Protein AF-A0A9D6KS93-F1 (afdb_monomer)

Secondary structure (DSSP, 8-state):
--HHHHHHHHHHHHTPPTTTTPPPHHHHTT--SHHHHHHHHHHGGGGSTTSTTTSS--SEEEPPGGG-EEETTEEEEEEETTTTEEEEEESSS--EEEEEE-BTTB----EEEEEEHHHHHHHHHHHHHHHTSEEPPTTTHHHHHHHHHTSEEEEE-SS-TT--EEEEE-SSEEEEEETTEEEEEE-PPS---GGG--------------------------------THHHHHHHHHHHHHHHHHTTSTTHHHHHHHHHHHHHHHHHHHHHHHHHHTS--PPPP-

Mean predicted aligned error: 16.85 Å

Structure (mmCIF, N/CA/C/O backbone):
data_AF-A0A9D6KS93-F1
#
_entry.id   AF-A0A9D6KS93-F1
#
loop_
_atom_site.group_PDB
_atom_site.id
_atom_site.type_symbol
_atom_site.label_atom_id
_atom_site.label_alt_id
_atom_site.label_comp_id
_atom_site.label_asym_id
_atom_site.label_entity_id
_atom_site.label_seq_id
_atom_site.pdbx_PDB_ins_code
_atom_site.Cartn_x
_atom_site.Cartn_y
_atom_site.Cartn_z
_atom_site.occupancy
_atom_site.B_iso_or_equiv
_atom_site.auth_seq_id
_atom_site.auth_comp_id
_atom_site.auth_asym_id
_atom_site.auth_atom_id
_atom_site.pdbx_PDB_model_num
ATOM 1 N N . MET A 1 1 ? -4.527 -11.592 -5.524 1.00 91.06 1 MET A N 1
ATOM 2 C CA . MET A 1 1 ? -3.375 -11.316 -4.662 1.00 91.06 1 MET A CA 1
ATOM 3 C C . MET A 1 1 ? -3.861 -11.086 -3.257 1.00 91.06 1 MET A C 1
ATOM 5 O O . MET A 1 1 ? -4.704 -10.217 -3.061 1.00 91.06 1 MET A O 1
ATOM 9 N N . ASP A 1 2 ? -3.375 -11.901 -2.332 1.00 91.88 2 ASP A N 1
ATOM 10 C CA . ASP A 1 2 ? -3.545 -11.733 -0.889 1.00 91.88 2 ASP A CA 1
ATOM 11 C C . ASP A 1 2 ? -2.210 -11.306 -0.245 1.00 91.88 2 ASP A C 1
ATOM 13 O O . ASP A 1 2 ? -1.202 -11.124 -0.938 1.00 91.88 2 ASP A O 1
ATOM 17 N N . LEU A 1 3 ? -2.185 -11.124 1.079 1.00 91.62 3 LEU A N 1
ATOM 18 C CA . LEU A 1 3 ? -0.953 -10.754 1.787 1.00 91.62 3 LEU A CA 1
ATOM 19 C C . LEU A 1 3 ? 0.153 -11.821 1.701 1.00 91.62 3 LEU A C 1
ATOM 21 O O . LEU A 1 3 ? 1.334 -11.473 1.793 1.00 91.62 3 LEU A O 1
ATOM 25 N N . GLU A 1 4 ? -0.192 -13.103 1.551 1.00 92.94 4 GLU A N 1
ATOM 26 C CA . GLU A 1 4 ? 0.789 -14.193 1.443 1.00 92.94 4 GLU A CA 1
ATOM 27 C C . GLU A 1 4 ? 1.517 -14.154 0.097 1.00 92.94 4 GLU A C 1
ATOM 29 O O . GLU A 1 4 ? 2.725 -14.376 0.047 1.00 92.94 4 GLU A O 1
ATOM 34 N N . GLU A 1 5 ? 0.805 -13.815 -0.977 1.00 93.62 5 GLU A N 1
ATOM 35 C CA . GLU A 1 5 ? 1.373 -13.591 -2.307 1.00 93.62 5 GLU A CA 1
ATOM 36 C C . GLU A 1 5 ? 2.137 -12.259 -2.393 1.00 93.62 5 GLU A C 1
ATOM 38 O O . GLU A 1 5 ? 3.193 -12.188 -3.026 1.00 93.62 5 GLU A O 1
ATOM 43 N N . LEU A 1 6 ? 1.639 -11.207 -1.733 1.00 93.62 6 LEU A N 1
ATOM 44 C CA . LEU A 1 6 ? 2.243 -9.872 -1.760 1.00 93.62 6 LEU A CA 1
ATOM 45 C C . LEU A 1 6 ? 3.591 -9.817 -1.028 1.00 93.62 6 LEU A C 1
ATOM 47 O O . LEU A 1 6 ? 4.541 -9.215 -1.521 1.00 93.62 6 LEU A O 1
ATOM 51 N N . THR A 1 7 ? 3.687 -10.429 0.154 1.00 93.94 7 THR A N 1
ATOM 52 C CA . THR A 1 7 ? 4.875 -10.324 1.021 1.00 93.94 7 THR A CA 1
ATOM 53 C C . THR A 1 7 ? 6.189 -10.692 0.313 1.00 93.94 7 THR A C 1
ATOM 55 O O . THR A 1 7 ? 7.085 -9.845 0.280 1.00 93.94 7 THR A O 1
ATOM 58 N N . PRO A 1 8 ? 6.333 -11.880 -0.310 1.00 92.62 8 PRO A N 1
ATOM 59 C CA . PRO A 1 8 ? 7.575 -12.243 -0.994 1.00 92.62 8 PRO A CA 1
ATOM 60 C C . PRO A 1 8 ? 7.870 -11.346 -2.203 1.00 92.62 8 PRO A C 1
ATOM 62 O O . PRO A 1 8 ? 9.036 -11.148 -2.546 1.00 92.62 8 PRO A O 1
ATOM 65 N N . LEU A 1 9 ? 6.841 -10.778 -2.843 1.00 91.19 9 LEU A N 1
ATOM 66 C CA . LEU A 1 9 ? 7.007 -9.818 -3.934 1.00 91.19 9 LEU A CA 1
ATOM 67 C C . LEU A 1 9 ? 7.612 -8.503 -3.424 1.00 91.19 9 LEU A C 1
ATOM 69 O O . LEU A 1 9 ? 8.564 -7.998 -4.018 1.00 91.19 9 LEU A O 1
ATOM 73 N N . VAL A 1 10 ? 7.114 -7.984 -2.300 1.00 89.50 10 VAL A N 1
ATOM 74 C CA . VAL A 1 10 ? 7.625 -6.758 -1.665 1.00 89.50 10 VAL A CA 1
ATOM 75 C C . VAL A 1 10 ? 9.056 -6.962 -1.160 1.00 89.50 10 VAL A C 1
ATOM 77 O O . VAL A 1 10 ? 9.933 -6.134 -1.408 1.00 89.50 10 VAL A O 1
ATOM 80 N N . GLU A 1 11 ? 9.325 -8.090 -0.502 1.00 88.19 11 GLU A N 1
ATOM 81 C CA . GLU A 1 11 ? 10.667 -8.457 -0.036 1.00 88.19 11 GLU A CA 1
ATOM 82 C C . GLU A 1 11 ? 11.661 -8.558 -1.198 1.00 88.19 11 GLU A C 1
ATOM 84 O O . GLU A 1 11 ? 12.766 -8.017 -1.120 1.00 88.19 11 GLU A O 1
ATOM 89 N N . ALA A 1 12 ? 11.263 -9.182 -2.311 1.00 86.62 12 ALA A N 1
ATOM 90 C CA . ALA A 1 12 ? 12.091 -9.269 -3.509 1.00 86.62 12 ALA A CA 1
ATOM 91 C C . ALA A 1 12 ? 12.328 -7.894 -4.153 1.00 86.62 12 ALA A C 1
ATOM 93 O O . ALA A 1 12 ? 13.459 -7.596 -4.559 1.00 86.62 12 ALA A O 1
ATOM 94 N N . TRP A 1 13 ? 11.290 -7.053 -4.226 1.00 85.19 13 TRP A N 1
ATOM 95 C CA . TRP A 1 13 ? 11.368 -5.694 -4.769 1.00 85.19 13 TRP A CA 1
ATOM 96 C C . TRP A 1 13 ? 12.352 -4.821 -3.992 1.00 85.19 13 TRP A C 1
ATOM 98 O O . TRP A 1 13 ? 13.152 -4.101 -4.588 1.00 85.19 13 TRP A O 1
ATOM 108 N N . TYR A 1 14 ? 12.354 -4.950 -2.670 1.00 80.62 14 TYR A N 1
ATOM 109 C CA . TYR A 1 14 ? 13.213 -4.173 -1.784 1.00 80.62 14 TYR A CA 1
ATOM 110 C C . TYR A 1 14 ? 14.500 -4.892 -1.357 1.00 80.62 14 TYR A C 1
ATOM 112 O O . TYR A 1 14 ? 15.280 -4.344 -0.585 1.00 80.62 14 TYR A O 1
ATOM 120 N N . GLU A 1 15 ? 14.765 -6.092 -1.879 1.00 84.12 15 GLU A N 1
ATOM 121 C CA . GLU A 1 15 ? 15.964 -6.891 -1.562 1.00 84.12 15 GLU A CA 1
ATOM 122 C C . GLU A 1 15 ? 16.134 -7.155 -0.059 1.00 84.12 15 GLU A C 1
ATOM 124 O O . GLU A 1 15 ? 17.247 -7.200 0.476 1.00 84.12 15 GLU A O 1
ATOM 129 N N . VAL A 1 16 ? 15.011 -7.336 0.633 1.00 84.12 16 VAL A N 1
ATOM 130 C CA . VAL A 1 16 ? 14.965 -7.653 2.059 1.00 84.12 16 VAL A CA 1
ATOM 131 C C . VAL A 1 16 ? 14.905 -9.176 2.227 1.00 84.12 16 VAL A C 1
ATOM 133 O O . VAL A 1 16 ? 14.201 -9.844 1.469 1.00 84.12 16 VAL A O 1
ATOM 136 N N . PRO A 1 17 ? 15.645 -9.769 3.184 1.00 84.62 17 PRO A N 1
ATOM 137 C CA . PRO A 1 17 ? 15.527 -11.194 3.472 1.00 84.62 17 PRO A CA 1
ATOM 138 C C . PRO A 1 17 ? 14.095 -11.585 3.872 1.00 84.62 17 PRO A C 1
ATOM 140 O O . PRO A 1 17 ? 13.412 -10.769 4.495 1.00 84.62 17 PRO A O 1
ATOM 143 N N . PRO A 1 18 ? 13.670 -12.836 3.617 1.00 88.75 18 PRO A N 1
ATOM 144 C CA . PRO A 1 18 ? 12.351 -13.310 4.021 1.00 88.75 18 PRO A CA 1
ATOM 145 C C . PRO A 1 18 ? 12.067 -13.109 5.513 1.00 88.75 18 PRO A C 1
ATOM 147 O O . PRO A 1 18 ? 12.896 -13.447 6.362 1.00 88.75 18 PRO A O 1
ATOM 150 N N . GLY A 1 19 ? 10.892 -12.567 5.825 1.00 87.44 19 GLY A N 1
ATOM 151 C CA . GLY A 1 19 ? 10.464 -12.186 7.171 1.00 87.44 19 GLY A CA 1
ATOM 152 C C . GLY A 1 19 ? 11.099 -10.896 7.698 1.00 87.44 19 GLY A C 1
ATOM 153 O O . GLY A 1 19 ? 10.858 -10.526 8.845 1.00 87.44 19 GLY A O 1
ATOM 154 N N . GLY A 1 20 ? 11.913 -10.200 6.899 1.00 86.44 20 GLY A N 1
ATOM 155 C CA . GLY A 1 20 ? 12.645 -9.007 7.331 1.00 86.44 20 GLY A CA 1
ATOM 156 C C . GLY A 1 20 ? 11.800 -7.735 7.430 1.00 86.44 20 GLY A C 1
ATOM 157 O O . GLY A 1 20 ? 12.295 -6.729 7.933 1.00 86.44 20 GLY A O 1
ATOM 158 N N . LEU A 1 21 ? 10.548 -7.766 6.960 1.00 90.06 21 LEU A N 1
ATOM 159 C CA . LEU A 1 21 ? 9.632 -6.619 6.959 1.00 90.06 21 LEU A CA 1
ATOM 160 C C . LEU A 1 21 ? 8.562 -6.672 8.065 1.00 90.06 21 LEU A C 1
ATOM 162 O O . LEU A 1 21 ? 7.772 -5.738 8.200 1.00 90.06 21 LEU A O 1
ATOM 166 N N . GLY A 1 22 ? 8.537 -7.728 8.877 1.00 92.62 22 GLY A N 1
ATOM 167 C CA . GLY A 1 22 ? 7.559 -7.892 9.950 1.00 92.62 22 GLY A CA 1
ATOM 168 C C . GLY A 1 22 ? 7.867 -7.078 11.209 1.00 92.62 22 GLY A C 1
ATOM 169 O O . GLY A 1 22 ? 9.028 -6.860 11.573 1.00 92.62 22 GLY A O 1
ATOM 170 N N . LEU A 1 23 ? 6.816 -6.656 11.914 1.00 94.38 23 LEU A N 1
ATOM 171 C CA . LEU A 1 23 ? 6.913 -6.199 13.302 1.00 94.38 23 LEU A CA 1
ATOM 172 C C . LEU A 1 23 ? 6.693 -7.374 14.265 1.00 94.38 23 LEU A C 1
ATOM 174 O O . LEU A 1 23 ? 5.927 -8.289 13.971 1.00 94.38 23 LEU A O 1
ATOM 178 N N . GLY A 1 24 ? 7.356 -7.331 15.424 1.00 93.75 24 GLY A N 1
ATOM 179 C CA . GLY A 1 24 ? 7.163 -8.315 16.492 1.00 93.75 24 GLY A CA 1
ATOM 180 C C . GLY A 1 24 ? 5.772 -8.232 17.125 1.00 93.75 24 GLY A C 1
ATOM 181 O O . GLY A 1 24 ? 5.143 -7.168 17.133 1.00 93.75 24 GLY A O 1
ATOM 182 N N . ASP A 1 25 ? 5.306 -9.352 17.684 1.00 93.56 25 ASP A N 1
ATOM 183 C CA . ASP A 1 25 ? 3.978 -9.488 18.302 1.00 93.56 25 ASP A CA 1
ATOM 184 C C . ASP A 1 25 ? 3.714 -8.413 19.367 1.00 93.56 25 ASP A C 1
ATOM 186 O O . ASP A 1 25 ? 2.599 -7.905 19.490 1.00 93.56 25 ASP A O 1
ATOM 190 N N . GLU A 1 26 ? 4.745 -8.016 20.113 1.00 93.81 26 GLU A N 1
ATOM 191 C CA . GLU A 1 26 ? 4.667 -6.982 21.139 1.00 93.81 26 GLU A CA 1
ATOM 192 C C . GLU A 1 26 ? 4.326 -5.598 20.578 1.00 93.81 26 GLU A C 1
ATOM 194 O O . GLU A 1 26 ? 3.606 -4.840 21.228 1.00 93.81 26 GLU A O 1
ATOM 199 N N . LYS A 1 27 ? 4.800 -5.274 19.367 1.00 92.56 27 LYS A N 1
ATOM 200 C CA . LYS A 1 27 ? 4.527 -3.985 18.719 1.00 92.56 27 LYS A CA 1
ATOM 201 C C . LYS A 1 27 ? 3.099 -3.911 18.196 1.00 92.56 27 LYS A C 1
ATOM 203 O O . LYS A 1 27 ? 2.514 -2.837 18.200 1.00 92.56 27 LYS A O 1
ATOM 208 N N . ILE A 1 28 ? 2.538 -5.038 17.763 1.00 95.00 28 ILE A N 1
ATOM 209 C CA . ILE A 1 28 ? 1.224 -5.099 17.104 1.00 95.00 28 ILE A CA 1
ATOM 210 C C . ILE A 1 28 ? 0.101 -5.575 18.032 1.00 95.00 28 ILE A C 1
ATOM 212 O O . ILE A 1 28 ? -1.047 -5.691 17.602 1.00 95.00 28 ILE A O 1
ATOM 216 N N . ALA A 1 29 ? 0.408 -5.849 19.303 1.00 91.69 29 ALA A N 1
ATOM 217 C CA . ALA A 1 29 ? -0.541 -6.375 20.284 1.00 91.69 29 ALA A CA 1
ATOM 218 C C . ALA A 1 29 ? -1.792 -5.493 20.458 1.00 91.69 29 ALA A C 1
ATOM 220 O O . ALA A 1 29 ? -2.866 -6.001 20.780 1.00 91.69 29 ALA A O 1
ATOM 221 N N . THR A 1 30 ? -1.660 -4.186 20.224 1.00 89.44 30 THR A N 1
ATOM 222 C CA . THR A 1 30 ? -2.734 -3.189 20.332 1.00 89.44 30 THR A CA 1
ATOM 223 C C . THR A 1 30 ? -3.586 -3.054 19.068 1.00 89.44 30 THR A C 1
ATOM 225 O O . THR A 1 30 ? -4.613 -2.383 19.104 1.00 89.44 30 THR A O 1
ATOM 228 N N . VAL A 1 31 ? -3.203 -3.679 17.950 1.00 91.62 31 VAL A N 1
ATOM 229 C CA . VAL A 1 31 ? -3.949 -3.597 16.686 1.00 91.62 31 VAL A CA 1
ATOM 230 C C . VAL A 1 31 ? -5.141 -4.548 16.747 1.00 91.62 31 VAL A C 1
ATOM 232 O O . VAL A 1 31 ? -4.965 -5.761 16.647 1.00 91.62 31 VAL A O 1
ATOM 235 N N . GLU A 1 32 ? -6.354 -4.030 16.936 1.00 89.19 32 GLU A N 1
ATOM 236 C CA . GLU A 1 32 ? -7.566 -4.844 17.136 1.00 89.19 32 GLU A CA 1
ATOM 237 C C . GLU A 1 32 ? -8.004 -5.592 15.869 1.00 89.19 32 GLU A C 1
ATOM 239 O O . GLU A 1 32 ? -8.269 -6.796 15.921 1.00 89.19 32 GLU A O 1
ATOM 244 N N . ASN A 1 33 ? -8.016 -4.910 14.720 1.00 91.19 33 ASN A N 1
ATOM 245 C CA . ASN A 1 33 ? -8.408 -5.514 13.450 1.00 91.19 33 ASN A CA 1
ATOM 246 C C . ASN A 1 33 ? -7.399 -6.599 13.022 1.00 91.19 33 ASN A C 1
ATOM 248 O O . ASN A 1 33 ? -6.209 -6.335 12.839 1.00 91.19 33 ASN A O 1
ATOM 252 N N . LEU A 1 34 ? -7.881 -7.831 12.823 1.00 91.56 34 LEU A N 1
ATOM 253 C CA . LEU A 1 34 ? -7.028 -8.986 12.520 1.00 91.56 34 LEU A CA 1
ATOM 254 C C . LEU A 1 34 ? -6.303 -8.873 11.174 1.00 91.56 34 LEU A C 1
ATOM 256 O O . LEU A 1 34 ? -5.176 -9.351 11.056 1.00 91.56 34 LEU A O 1
ATOM 260 N N . THR A 1 35 ? -6.921 -8.258 10.166 1.00 93.06 35 THR A N 1
ATOM 261 C CA . THR A 1 35 ? -6.300 -8.071 8.847 1.00 93.06 35 THR A CA 1
ATOM 262 C C . THR A 1 35 ? -5.189 -7.028 8.920 1.00 93.06 35 THR A C 1
ATOM 264 O O . THR A 1 35 ? -4.091 -7.291 8.435 1.00 93.06 35 THR A O 1
ATOM 267 N N . LEU A 1 36 ? -5.412 -5.902 9.611 1.00 93.62 36 LEU A N 1
ATOM 268 C CA . LEU A 1 36 ? -4.347 -4.930 9.883 1.00 93.62 36 LEU A CA 1
ATOM 269 C C . LEU A 1 36 ? -3.221 -5.556 10.704 1.00 93.62 36 LEU A C 1
ATOM 271 O O . LEU A 1 36 ? -2.052 -5.391 10.370 1.00 93.62 36 LEU A O 1
ATOM 275 N N . ARG A 1 37 ? -3.548 -6.334 11.742 1.00 93.81 37 ARG A N 1
ATOM 276 C CA . ARG A 1 37 ? -2.535 -7.023 12.550 1.00 93.81 37 ARG A CA 1
ATOM 277 C C . ARG A 1 37 ? -1.678 -7.958 11.694 1.00 93.81 37 ARG A C 1
ATOM 279 O O . ARG A 1 37 ? -0.459 -7.941 11.825 1.00 93.81 37 ARG A O 1
ATOM 286 N N . LYS A 1 38 ? -2.292 -8.733 10.790 1.00 94.06 38 LYS A N 1
ATOM 287 C CA . LYS A 1 38 ? -1.567 -9.580 9.824 1.00 94.06 38 LYS A CA 1
ATOM 288 C C . LYS A 1 38 ? -0.670 -8.761 8.899 1.00 94.06 38 LYS A C 1
ATOM 290 O O . LYS A 1 38 ? 0.464 -9.168 8.660 1.00 94.06 38 LYS A O 1
ATOM 295 N N . PHE A 1 39 ? -1.157 -7.625 8.404 1.00 95.12 39 PHE A N 1
ATOM 296 C CA . PHE A 1 39 ? -0.355 -6.708 7.600 1.00 95.12 39 PHE A CA 1
ATOM 297 C C . PHE A 1 39 ? 0.880 -6.230 8.373 1.00 95.12 39 PHE A C 1
ATOM 299 O O . PHE A 1 39 ? 1.995 -6.448 7.909 1.00 95.12 39 PHE A O 1
ATOM 306 N N . TYR A 1 40 ? 0.724 -5.684 9.583 1.00 95.44 40 TYR A N 1
ATOM 307 C CA . TYR A 1 40 ? 1.865 -5.209 10.374 1.00 95.44 40 TYR A CA 1
ATOM 308 C C . TYR A 1 40 ? 2.830 -6.335 10.778 1.00 95.44 40 TYR A C 1
ATOM 310 O O . TYR A 1 40 ? 4.044 -6.129 10.790 1.00 95.44 40 TYR A O 1
ATOM 318 N N . ALA A 1 41 ? 2.321 -7.542 11.043 1.00 96.06 41 ALA A N 1
ATOM 319 C CA . ALA A 1 41 ? 3.150 -8.714 11.328 1.00 96.06 41 ALA A CA 1
ATOM 320 C C . ALA A 1 41 ? 4.049 -9.120 10.146 1.00 96.06 41 ALA A C 1
ATOM 322 O O . ALA A 1 41 ? 5.114 -9.691 10.360 1.00 96.06 41 ALA A O 1
ATOM 323 N N . LYS A 1 42 ? 3.633 -8.842 8.904 1.00 95.69 42 LYS A N 1
ATOM 324 C CA . LYS A 1 42 ? 4.369 -9.227 7.686 1.00 95.69 42 LYS A CA 1
ATOM 325 C C . LYS A 1 42 ? 5.181 -8.088 7.080 1.00 95.69 42 LYS A C 1
ATOM 327 O O . LYS A 1 42 ? 6.300 -8.311 6.637 1.00 95.69 42 LYS A O 1
ATOM 332 N N . LEU A 1 43 ? 4.608 -6.889 7.053 1.00 94.19 43 LEU A N 1
ATOM 333 C CA . LEU A 1 43 ? 5.094 -5.738 6.291 1.00 94.19 43 LEU A CA 1
ATOM 334 C C . LEU A 1 43 ? 5.189 -4.452 7.127 1.00 94.19 43 LEU A C 1
ATOM 336 O O . LEU A 1 43 ? 5.505 -3.394 6.590 1.00 94.19 43 LEU A O 1
ATOM 340 N N . GLY A 1 44 ? 4.934 -4.506 8.438 1.00 92.25 44 GLY A N 1
ATOM 341 C CA . GLY A 1 44 ? 4.830 -3.309 9.273 1.00 92.25 44 GLY A CA 1
ATOM 342 C C . GLY A 1 44 ? 6.112 -2.478 9.385 1.00 92.25 44 GLY A C 1
ATOM 343 O O . GLY A 1 44 ? 6.018 -1.282 9.648 1.00 92.25 44 GLY A O 1
ATOM 344 N N . GLN A 1 45 ? 7.292 -3.050 9.119 1.00 89.56 45 GLN A N 1
ATOM 345 C CA . GLN A 1 45 ? 8.545 -2.287 9.035 1.00 89.56 45 GLN A CA 1
ATOM 346 C C . GLN A 1 45 ? 8.476 -1.200 7.964 1.00 89.56 45 GLN A C 1
ATOM 348 O O . GLN A 1 45 ? 9.060 -0.142 8.151 1.00 89.56 45 GLN A O 1
ATOM 353 N N . LEU A 1 46 ? 7.728 -1.420 6.876 1.00 84.88 46 LEU A N 1
ATOM 354 C CA . LEU A 1 46 ? 7.552 -0.431 5.808 1.00 84.88 46 LEU A CA 1
ATOM 355 C C . LEU A 1 46 ? 6.869 0.852 6.298 1.00 84.88 46 LEU A C 1
ATOM 357 O O . LEU A 1 46 ? 7.026 1.903 5.692 1.00 84.88 46 LEU A O 1
ATOM 361 N N . THR A 1 47 ? 6.139 0.775 7.410 1.00 85.88 47 THR A N 1
ATOM 362 C CA . THR A 1 47 ? 5.419 1.915 7.988 1.00 85.88 47 THR A CA 1
ATOM 363 C C . THR A 1 47 ? 6.273 2.737 8.952 1.00 85.88 47 THR A C 1
ATOM 365 O O . THR A 1 47 ? 5.865 3.830 9.328 1.00 85.88 47 THR A O 1
ATOM 368 N N . GLU A 1 48 ? 7.451 2.251 9.369 1.00 82.88 48 GLU A N 1
ATOM 369 C CA . GLU A 1 48 ? 8.276 2.948 10.361 1.00 82.88 48 GLU A CA 1
ATOM 370 C C . GLU A 1 48 ? 8.877 4.252 9.801 1.00 82.88 48 GLU A C 1
ATOM 372 O O . GLU A 1 48 ? 9.245 4.364 8.627 1.00 82.88 48 GLU A O 1
ATOM 377 N N . ILE A 1 49 ? 9.012 5.257 10.671 1.00 72.12 49 ILE A N 1
ATOM 378 C CA . ILE A 1 49 ? 9.586 6.560 10.317 1.00 72.12 49 ILE A CA 1
ATOM 379 C C . ILE A 1 49 ? 11.035 6.384 9.847 1.00 72.12 49 ILE A C 1
ATOM 381 O O . ILE A 1 49 ? 11.859 5.770 10.524 1.00 72.12 49 ILE A O 1
ATOM 385 N N . GLY A 1 50 ? 11.368 6.995 8.707 1.00 63.25 50 GLY A N 1
ATOM 386 C CA . GLY A 1 50 ? 12.713 6.940 8.124 1.00 63.25 50 GLY A CA 1
ATOM 387 C C . GLY A 1 50 ? 12.929 5.782 7.149 1.00 63.25 50 GLY A C 1
ATOM 388 O O . GLY A 1 50 ? 14.026 5.645 6.603 1.00 63.25 50 GLY A O 1
ATOM 389 N N . THR A 1 51 ? 11.897 4.982 6.880 1.00 65.94 51 THR A N 1
ATOM 390 C CA . THR A 1 51 ? 11.886 4.084 5.724 1.00 65.94 51 THR A CA 1
ATOM 391 C C . THR A 1 51 ? 11.732 4.857 4.407 1.00 65.94 51 THR A C 1
ATOM 393 O O . THR A 1 51 ? 11.304 6.014 4.411 1.00 65.94 51 THR A O 1
ATOM 396 N N . PRO A 1 52 ? 12.079 4.252 3.252 1.00 55.94 52 PRO A N 1
ATOM 397 C CA . PRO A 1 52 ? 11.902 4.881 1.939 1.00 55.94 52 PRO A CA 1
ATOM 398 C C . PRO A 1 52 ? 10.456 5.287 1.616 1.00 55.94 52 PRO A C 1
ATOM 400 O O . PRO A 1 52 ? 10.261 6.199 0.821 1.00 55.94 52 PRO A O 1
ATOM 403 N N . TRP A 1 53 ? 9.466 4.658 2.258 1.00 62.75 53 TRP A N 1
ATOM 404 C CA . TRP A 1 53 ? 8.053 5.060 2.202 1.00 62.75 53 TRP A CA 1
ATOM 405 C C . TRP A 1 53 ? 7.810 6.444 2.819 1.00 62.75 53 TRP A C 1
ATOM 407 O O . TRP A 1 53 ? 6.892 7.159 2.442 1.00 62.75 53 TRP A O 1
ATOM 417 N N . TRP A 1 54 ? 8.675 6.865 3.741 1.00 49.28 54 TRP A N 1
ATOM 418 C CA . TRP A 1 54 ? 8.531 8.104 4.500 1.00 49.28 54 TRP A CA 1
ATOM 419 C C . TRP A 1 54 ? 9.302 9.297 3.903 1.00 49.28 54 TRP A C 1
ATOM 421 O O . TRP A 1 54 ? 9.101 10.435 4.325 1.00 49.28 54 TRP A O 1
ATOM 431 N N . SER A 1 55 ? 10.234 9.080 2.963 1.00 43.00 55 SER A N 1
ATOM 432 C CA . SER A 1 55 ? 11.324 10.042 2.711 1.00 43.00 55 SER A CA 1
ATOM 433 C C . SER A 1 55 ? 11.190 10.972 1.498 1.00 43.00 55 SER A C 1
ATOM 435 O O . SER A 1 55 ? 12.144 11.695 1.208 1.00 43.00 55 SER A O 1
ATOM 437 N N . THR A 1 56 ? 10.048 11.040 0.803 1.00 41.78 56 THR A N 1
ATOM 438 C CA . THR A 1 56 ? 9.933 11.902 -0.401 1.00 41.78 56 THR A CA 1
ATOM 439 C C . THR A 1 56 ? 8.655 12.733 -0.526 1.00 41.78 56 THR A C 1
ATOM 441 O O . THR A 1 56 ? 8.413 13.304 -1.584 1.00 41.78 56 THR A O 1
ATOM 444 N N . GLY A 1 57 ? 7.856 12.876 0.537 1.00 44.56 57 GLY A N 1
ATOM 445 C CA . GLY A 1 57 ? 6.507 13.435 0.375 1.00 44.56 57 GLY A CA 1
ATOM 446 C C . GLY A 1 57 ? 5.641 12.475 -0.441 1.00 44.56 57 GLY A C 1
ATOM 447 O O . GLY A 1 57 ? 5.040 12.879 -1.434 1.00 44.56 57 GLY A O 1
ATOM 448 N N . GLY A 1 58 ? 5.676 11.196 -0.045 1.00 50.25 58 GLY A N 1
ATOM 449 C CA . GLY A 1 58 ? 4.945 10.106 -0.682 1.00 50.25 58 GLY A CA 1
ATOM 450 C C . GLY A 1 58 ? 3.466 10.435 -0.842 1.00 50.25 58 GLY A C 1
ATOM 451 O O . GLY A 1 58 ? 2.888 11.202 -0.061 1.00 50.25 58 GLY A O 1
ATOM 452 N N . GLN A 1 59 ? 2.886 9.888 -1.904 1.00 64.12 59 GLN A N 1
ATOM 453 C CA . GLN A 1 59 ? 1.491 10.122 -2.236 1.00 64.12 59 GLN A CA 1
ATOM 454 C C . GLN A 1 59 ? 0.572 9.344 -1.310 1.00 64.12 59 GLN A C 1
ATOM 456 O O . GLN A 1 59 ? -0.436 9.907 -0.922 1.00 64.12 59 GLN A O 1
ATOM 461 N N . ASP A 1 60 ? 0.963 8.159 -0.842 1.00 76.50 60 ASP A N 1
ATOM 462 C CA . ASP A 1 60 ? 0.186 7.381 0.109 1.00 76.50 60 ASP A CA 1
ATOM 463 C C . ASP A 1 60 ? 1.043 7.058 1.360 1.00 76.50 60 ASP A C 1
ATOM 465 O O . ASP A 1 60 ? 2.143 6.524 1.281 1.00 76.50 60 ASP A O 1
ATOM 469 N N . GLU A 1 61 ? 0.579 7.390 2.565 1.00 81.12 61 GLU A N 1
ATOM 470 C CA . GLU A 1 61 ? 1.252 7.088 3.83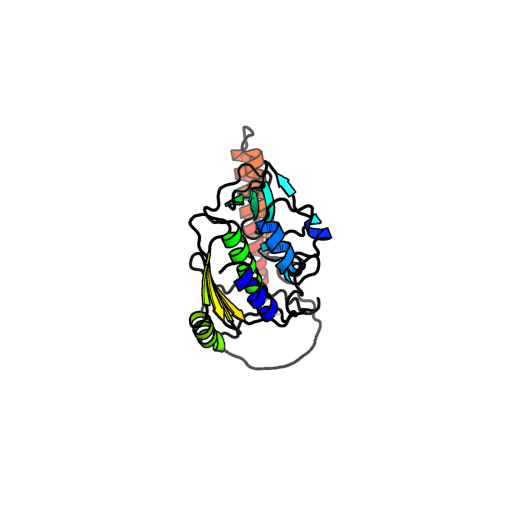6 1.00 81.12 61 GLU A CA 1
ATOM 471 C C . GLU A 1 61 ? 0.487 5.996 4.583 1.00 81.12 61 GLU A C 1
ATOM 473 O O . GLU A 1 61 ? -0.627 6.220 5.053 1.00 81.12 61 GLU A O 1
ATOM 478 N N . PHE A 1 62 ? 1.104 4.829 4.782 1.00 86.75 62 PHE A N 1
ATOM 479 C CA . PHE A 1 62 ? 0.679 3.922 5.848 1.00 86.75 62 PHE A CA 1
ATOM 480 C C . PHE A 1 62 ? 1.171 4.450 7.194 1.00 86.75 62 PHE A C 1
ATOM 482 O O . PHE A 1 62 ? 2.360 4.712 7.379 1.00 86.75 62 PHE A O 1
ATOM 489 N N . LEU A 1 63 ? 0.268 4.558 8.164 1.00 88.12 63 LEU A N 1
ATOM 490 C CA . LEU A 1 63 ? 0.611 5.026 9.497 1.00 88.12 63 LEU A CA 1
ATOM 491 C C . LEU A 1 63 ? 1.385 3.938 10.266 1.00 88.12 63 LEU A C 1
ATOM 493 O O . LEU A 1 63 ? 0.962 2.777 10.271 1.00 88.12 63 LEU A O 1
ATOM 497 N N . PRO A 1 64 ? 2.474 4.295 10.975 1.00 89.12 64 PRO A N 1
ATOM 498 C CA . PRO A 1 64 ? 3.066 3.434 11.994 1.00 89.12 64 PRO A CA 1
ATOM 499 C C . PRO A 1 64 ? 2.028 2.985 13.031 1.00 89.12 64 PRO A C 1
ATOM 501 O O . PRO A 1 64 ? 1.072 3.716 13.307 1.00 89.12 64 PRO A O 1
ATOM 504 N N . VAL A 1 65 ? 2.246 1.829 13.671 1.00 91.69 65 VAL A N 1
ATOM 505 C CA . VAL A 1 65 ? 1.323 1.282 14.687 1.00 91.69 65 VAL A CA 1
ATOM 506 C C . VAL A 1 65 ? 1.041 2.294 15.801 1.00 91.69 65 VAL A C 1
ATOM 508 O O . VAL A 1 65 ? -0.101 2.471 16.218 1.00 91.69 65 VAL A O 1
ATOM 511 N N . GLU A 1 66 ? 2.064 3.016 16.249 1.00 89.56 66 GLU A N 1
ATOM 512 C CA . GLU A 1 66 ? 1.971 4.045 17.284 1.00 89.56 66 GLU A CA 1
ATOM 513 C C . GLU A 1 66 ? 1.232 5.322 16.845 1.00 89.56 66 GLU A C 1
ATOM 515 O O . GLU A 1 66 ? 0.916 6.164 17.687 1.00 89.56 66 GLU A O 1
ATOM 520 N N . ARG A 1 67 ? 0.952 5.481 15.544 1.00 88.88 67 ARG A N 1
ATOM 521 C CA . ARG A 1 67 ? 0.205 6.612 14.966 1.00 88.88 67 ARG A CA 1
ATOM 522 C C . ARG A 1 67 ? -1.194 6.225 14.486 1.00 88.88 67 ARG A C 1
ATOM 524 O O . ARG A 1 67 ? -1.909 7.099 13.992 1.00 88.88 67 ARG A O 1
ATOM 531 N N . LEU A 1 68 ? -1.599 4.964 14.646 1.00 90.12 68 LEU A N 1
ATOM 532 C CA . LEU A 1 68 ? -2.971 4.533 14.392 1.00 90.12 68 LEU A CA 1
ATOM 533 C C . LEU A 1 68 ? -3.949 5.330 15.260 1.00 90.12 68 LEU A C 1
ATOM 535 O O . LEU A 1 68 ? -3.711 5.558 16.448 1.00 90.12 68 LEU A O 1
ATOM 539 N N . ARG A 1 69 ? -5.067 5.747 14.666 1.00 88.00 69 ARG A N 1
ATOM 540 C CA . ARG A 1 69 ? -6.117 6.514 15.351 1.00 88.00 69 ARG A CA 1
ATOM 541 C C . ARG A 1 69 ? -7.428 5.744 15.321 1.00 88.00 69 ARG A C 1
ATOM 543 O O . ARG A 1 69 ? -7.723 5.084 14.332 1.00 88.00 69 ARG A O 1
ATOM 550 N N . GLN A 1 70 ? -8.196 5.839 16.400 1.00 88.00 70 GLN A N 1
ATOM 551 C CA . GLN A 1 70 ? -9.544 5.278 16.485 1.00 88.00 70 GLN A CA 1
ATOM 552 C C . GLN A 1 70 ? -10.564 6.403 16.348 1.00 88.00 70 GLN A C 1
ATOM 554 O O . GLN A 1 70 ? -10.465 7.402 17.063 1.00 88.00 70 GLN A O 1
ATOM 559 N N . GLU A 1 71 ? -11.540 6.229 15.467 1.00 86.06 71 GLU A N 1
ATOM 560 C CA . GLU A 1 71 ? -12.618 7.187 15.236 1.00 86.06 71 GLU A CA 1
ATOM 561 C C . GLU A 1 71 ? -13.895 6.424 14.883 1.00 86.06 71 GLU A C 1
ATOM 563 O O . GLU A 1 71 ? -13.892 5.602 13.973 1.00 86.06 71 GLU A O 1
ATOM 568 N N . ASP A 1 72 ? -14.962 6.626 15.660 1.00 83.69 72 ASP A N 1
ATOM 569 C CA . ASP A 1 72 ? -16.281 6.014 15.439 1.00 83.69 72 ASP A CA 1
ATOM 570 C C . ASP A 1 72 ? -16.277 4.487 15.196 1.00 83.69 72 ASP A C 1
ATOM 572 O O . ASP A 1 72 ? -17.048 3.957 14.398 1.00 83.69 72 ASP A O 1
A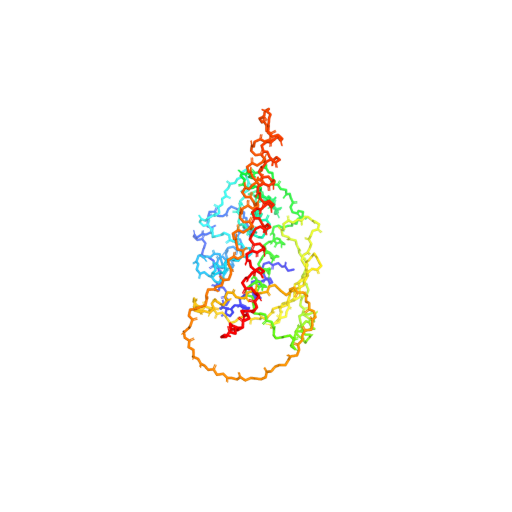TOM 576 N N . GLY A 1 73 ? -15.413 3.752 15.907 1.00 86.19 73 GLY A N 1
ATOM 577 C CA . GLY A 1 73 ? -15.287 2.292 15.766 1.00 86.19 73 GLY A CA 1
ATOM 578 C C . GLY A 1 73 ? -14.483 1.844 14.540 1.00 86.19 73 GLY A C 1
ATOM 579 O O . GLY A 1 73 ? -14.528 0.668 14.166 1.00 86.19 73 GLY A O 1
ATOM 580 N N . LEU A 1 74 ? -13.754 2.769 13.915 1.00 89.25 74 LEU A N 1
ATOM 581 C CA . LEU A 1 74 ? -12.833 2.518 12.818 1.00 89.25 74 LEU A CA 1
ATOM 582 C C . LEU A 1 74 ? -11.392 2.833 13.238 1.00 89.25 74 LEU A C 1
ATOM 584 O O . LEU A 1 74 ? -11.116 3.826 13.908 1.00 89.25 74 LEU A O 1
ATOM 588 N N . THR A 1 75 ? -10.458 2.011 12.772 1.00 91.75 75 THR A N 1
ATOM 589 C CA . THR A 1 75 ? -9.016 2.227 12.887 1.00 91.75 75 THR A CA 1
ATOM 590 C C . THR A 1 75 ? -8.500 2.910 11.626 1.00 91.75 75 THR A C 1
ATOM 592 O O . THR A 1 75 ? -8.413 2.270 10.579 1.00 91.75 75 THR A O 1
ATOM 595 N N . ILE A 1 76 ? -8.116 4.182 11.714 1.00 90.69 76 ILE A N 1
ATOM 596 C CA . ILE A 1 76 ? -7.436 4.908 10.634 1.00 90.69 76 ILE A CA 1
ATOM 597 C C . ILE A 1 76 ? -5.993 4.413 10.548 1.00 90.69 76 ILE A C 1
ATOM 599 O O . ILE A 1 76 ? -5.242 4.539 11.521 1.00 90.69 76 ILE A O 1
ATOM 603 N N . PHE A 1 77 ? -5.612 3.877 9.388 1.00 91.06 77 PHE A N 1
ATOM 604 C CA . PHE A 1 77 ? -4.305 3.249 9.166 1.00 91.06 77 PHE A CA 1
ATOM 605 C C . PHE A 1 77 ? -3.517 3.824 7.990 1.00 91.06 77 PHE A C 1
ATOM 607 O O . PHE A 1 77 ? -2.335 3.516 7.859 1.00 91.06 77 PHE A O 1
ATOM 614 N N . GLY A 1 78 ? -4.135 4.652 7.148 1.00 88.69 78 GLY A N 1
ATOM 615 C CA . GLY A 1 78 ? -3.461 5.240 5.997 1.00 88.69 78 GLY A CA 1
ATOM 616 C C . GLY A 1 78 ? -3.982 6.625 5.638 1.00 88.69 78 GLY A C 1
ATOM 617 O O . GLY A 1 78 ? -5.090 7.004 6.031 1.00 88.69 78 GLY A O 1
ATOM 618 N N . VAL A 1 79 ? -3.168 7.373 4.901 1.00 83.88 79 VAL A N 1
ATOM 619 C CA . VAL A 1 79 ? -3.466 8.704 4.368 1.00 83.88 79 VAL A CA 1
ATOM 620 C C . VAL A 1 79 ? -3.059 8.745 2.900 1.00 83.88 79 VAL A C 1
ATOM 622 O O . VAL A 1 79 ? -1.951 8.368 2.564 1.00 83.88 79 VAL A O 1
ATOM 625 N N . GLU A 1 80 ? -3.938 9.204 2.028 1.00 82.62 80 GLU A N 1
ATOM 626 C CA . GLU A 1 80 ? -3.670 9.474 0.616 1.00 82.62 80 GLU A CA 1
ATOM 627 C C . GLU A 1 80 ? -3.526 11.003 0.481 1.00 82.62 80 GLU A C 1
ATOM 629 O O . GLU A 1 80 ? -4.455 11.767 0.749 1.00 82.62 80 GLU A O 1
ATOM 634 N N . ASN A 1 81 ? -2.322 11.463 0.167 1.00 68.56 81 ASN A N 1
ATOM 635 C CA . ASN A 1 81 ? -1.885 12.855 0.213 1.00 68.56 81 ASN A CA 1
ATOM 636 C C . ASN A 1 81 ? -2.214 13.661 -1.058 1.00 68.56 81 ASN A C 1
ATOM 638 O O . ASN A 1 81 ? -2.145 14.889 -0.990 1.00 68.56 81 ASN A O 1
ATOM 642 N N . GLN A 1 82 ? -2.559 13.061 -2.210 1.00 63.00 82 GLN A N 1
ATOM 643 C CA . GLN A 1 82 ? -2.932 13.847 -3.404 1.00 63.00 82 GLN A CA 1
ATOM 644 C C . GLN A 1 82 ? -4.390 14.310 -3.396 1.00 63.00 82 GLN A C 1
ATOM 646 O O . GLN A 1 82 ? -4.709 15.392 -3.892 1.00 63.00 82 GLN A O 1
ATOM 651 N N . GLY A 1 83 ? -5.273 13.491 -2.848 1.00 56.06 83 GLY A N 1
ATOM 652 C CA . GLY A 1 83 ? -6.710 13.700 -2.725 1.00 56.06 83 GLY A CA 1
ATOM 653 C C . GLY A 1 83 ? -7.156 14.038 -1.303 1.00 56.06 83 GLY A C 1
ATOM 654 O O . GLY A 1 83 ? -8.330 14.330 -1.087 1.00 56.06 83 GLY A O 1
ATOM 655 N N . ASN A 1 84 ? -6.216 14.074 -0.352 1.00 76.31 84 ASN A N 1
ATOM 656 C CA . ASN A 1 84 ? -6.452 14.284 1.071 1.00 76.31 84 ASN A CA 1
ATOM 657 C C . ASN A 1 84 ? -7.444 13.259 1.637 1.00 76.31 84 ASN A C 1
ATOM 659 O O . ASN A 1 84 ? -8.399 13.651 2.288 1.00 76.31 84 ASN A O 1
ATOM 663 N N . PHE A 1 85 ? -7.281 11.961 1.395 1.00 82.69 85 PHE A N 1
ATOM 664 C CA . PHE A 1 85 ? -8.154 10.945 1.997 1.00 82.69 85 PHE A CA 1
ATOM 665 C C . PHE A 1 85 ? -7.489 10.291 3.206 1.00 82.69 85 PHE A C 1
ATOM 667 O O . PHE A 1 85 ? -6.278 10.107 3.249 1.00 82.69 85 PHE A O 1
ATOM 674 N N . VAL A 1 86 ? -8.285 9.893 4.193 1.00 87.31 86 VAL A N 1
ATOM 675 C CA . VAL A 1 86 ? -7.877 8.912 5.202 1.00 87.31 86 VAL A CA 1
ATOM 676 C C . VAL A 1 86 ? -8.544 7.584 4.904 1.00 87.31 86 VAL A C 1
ATOM 678 O O . VAL A 1 86 ? -9.701 7.546 4.482 1.00 87.31 86 VAL A O 1
ATOM 681 N N . ILE A 1 87 ? -7.824 6.499 5.167 1.00 90.31 87 ILE A N 1
ATOM 682 C CA . ILE A 1 87 ? -8.326 5.138 5.009 1.00 90.31 87 ILE A CA 1
ATOM 683 C C . ILE A 1 87 ? -8.403 4.487 6.381 1.00 90.31 87 ILE A C 1
ATOM 685 O O . ILE A 1 87 ? -7.462 4.553 7.181 1.00 90.31 87 ILE A O 1
ATOM 689 N N . AL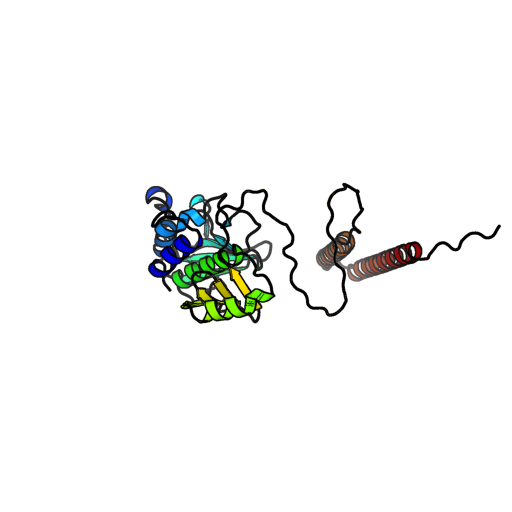A A 1 88 ? -9.543 3.863 6.650 1.00 91.56 88 ALA A N 1
ATOM 690 C CA . ALA A 1 88 ? -9.828 3.209 7.906 1.00 91.56 88 ALA A CA 1
ATOM 691 C C . ALA A 1 88 ? -10.367 1.790 7.718 1.00 91.56 88 ALA A C 1
ATOM 693 O O . ALA A 1 88 ? -10.962 1.433 6.703 1.00 91.56 88 ALA A O 1
ATOM 694 N N . ALA A 1 89 ? -10.148 0.971 8.734 1.00 91.50 89 ALA A N 1
ATOM 695 C CA . ALA A 1 89 ? -10.660 -0.382 8.848 1.00 91.50 89 ALA A CA 1
ATOM 696 C C . ALA A 1 89 ? -11.712 -0.426 9.950 1.00 91.50 89 ALA A C 1
ATOM 698 O O . ALA A 1 89 ? -11.497 0.159 11.009 1.00 91.50 89 ALA A O 1
ATOM 699 N N . SER A 1 90 ? -12.808 -1.158 9.758 1.00 86.50 90 SER A N 1
ATOM 700 C CA . SER A 1 90 ? -13.706 -1.429 10.886 1.00 86.50 90 SER A CA 1
ATOM 701 C C . SER A 1 90 ? -12.983 -2.218 11.977 1.00 86.50 90 SER A C 1
ATOM 703 O O . SER A 1 90 ? -12.231 -3.149 11.682 1.00 86.50 90 SER A O 1
ATOM 705 N N . SER A 1 91 ? -13.204 -1.847 13.237 1.00 74.81 91 SER A N 1
ATOM 706 C CA . SER A 1 91 ? -12.693 -2.600 14.387 1.00 74.81 91 SER A CA 1
ATOM 707 C C . SER A 1 91 ? -13.477 -3.900 14.629 1.00 74.81 91 SER A C 1
ATOM 709 O O . SER A 1 91 ? -12.994 -4.792 15.326 1.00 74.81 91 SER A O 1
ATOM 711 N N . ASP A 1 92 ? -14.651 -4.054 14.006 1.00 71.75 92 ASP A N 1
ATOM 712 C CA . ASP A 1 92 ? -15.446 -5.279 14.058 1.00 71.75 92 ASP A CA 1
ATOM 713 C C . ASP A 1 92 ? -14.861 -6.371 13.146 1.00 71.75 92 ASP A C 1
ATOM 715 O O . ASP A 1 92 ? -14.038 -6.123 12.267 1.00 71.75 92 ASP A O 1
ATOM 719 N N . ALA A 1 93 ? -15.344 -7.611 13.285 1.00 58.97 93 ALA A N 1
ATOM 720 C CA . ALA A 1 93 ? -14.957 -8.739 12.424 1.00 58.97 93 ALA A CA 1
ATOM 721 C C . ALA A 1 93 ? -15.262 -8.528 10.921 1.00 58.97 93 ALA A C 1
ATOM 723 O O . ALA A 1 93 ? -14.914 -9.375 10.095 1.00 58.97 93 ALA A O 1
ATOM 724 N N . ASN A 1 94 ? -15.917 -7.419 10.566 1.00 62.38 94 ASN A N 1
ATOM 725 C CA . ASN A 1 94 ? -16.134 -7.008 9.192 1.00 62.38 94 ASN A CA 1
ATOM 726 C C . ASN A 1 94 ? -14.813 -6.548 8.578 1.00 62.38 94 ASN A C 1
ATOM 728 O O . ASN A 1 94 ? -14.240 -5.524 8.937 1.00 62.38 94 ASN A O 1
ATOM 732 N N . THR A 1 95 ? -14.359 -7.293 7.579 1.00 72.50 95 THR A N 1
ATOM 733 C CA . THR A 1 95 ? -13.146 -7.018 6.810 1.00 72.50 95 THR A CA 1
ATOM 734 C C . THR A 1 95 ? -13.337 -5.869 5.818 1.00 72.50 95 THR A C 1
ATOM 736 O O . THR A 1 95 ? -12.784 -5.944 4.731 1.00 72.50 95 THR A O 1
ATOM 739 N N . ASN A 1 96 ? -14.153 -4.855 6.110 1.00 83.25 96 ASN A N 1
ATOM 740 C CA . ASN A 1 96 ? -14.425 -3.765 5.170 1.00 83.25 96 ASN A CA 1
ATOM 741 C C . ASN A 1 96 ? -13.461 -2.601 5.399 1.00 83.25 96 ASN A C 1
ATOM 743 O O . ASN A 1 96 ? -13.086 -2.300 6.538 1.00 83.25 96 ASN A O 1
ATOM 747 N N . ALA A 1 97 ? -13.089 -1.951 4.302 1.00 88.69 97 ALA A N 1
ATOM 748 C CA . ALA A 1 97 ? -12.345 -0.705 4.314 1.00 88.69 97 ALA A CA 1
ATOM 749 C C . ALA A 1 97 ? -13.272 0.482 4.062 1.00 88.69 97 ALA A C 1
ATOM 751 O O . ALA A 1 97 ? -14.237 0.409 3.301 1.00 88.69 97 ALA A O 1
ATOM 752 N N . PHE A 1 98 ? -12.928 1.592 4.694 1.00 90.19 98 PHE A N 1
ATOM 753 C CA . PHE A 1 98 ? -13.631 2.853 4.596 1.00 90.19 98 PHE A CA 1
ATOM 754 C C . PHE A 1 98 ? -12.640 3.939 4.219 1.00 90.19 98 PHE A C 1
ATOM 756 O O . PHE A 1 98 ? -11.484 3.900 4.635 1.00 90.19 98 PHE A O 1
ATOM 763 N N . ALA A 1 99 ? -13.107 4.930 3.477 1.00 88.81 99 ALA A N 1
ATOM 764 C CA . ALA A 1 99 ? -12.344 6.127 3.189 1.00 88.81 99 ALA A CA 1
ATOM 765 C C . ALA A 1 99 ? -13.172 7.364 3.535 1.00 88.81 99 ALA A C 1
ATOM 767 O O . ALA A 1 99 ? -14.399 7.369 3.416 1.00 88.81 99 ALA A O 1
ATOM 768 N N . SER A 1 100 ? -12.499 8.419 3.973 1.00 84.94 100 SER A N 1
ATOM 769 C CA . SER A 1 100 ? -13.094 9.745 4.110 1.00 84.94 100 SER A CA 1
ATOM 770 C C . SER A 1 100 ? -12.155 10.757 3.491 1.00 84.94 100 SER A C 1
ATOM 772 O O . SER A 1 100 ? -10.953 10.715 3.746 1.00 84.94 100 SER A O 1
ATOM 774 N N . GLY A 1 101 ? -12.703 11.691 2.718 1.00 74.50 101 GLY A N 1
ATOM 775 C CA . GLY A 1 101 ? -11.966 12.898 2.372 1.00 74.50 101 GLY A CA 1
ATOM 776 C C . GLY A 1 101 ? -11.670 13.707 3.634 1.00 74.50 101 GLY A C 1
ATOM 777 O O . GLY A 1 101 ? -12.443 13.698 4.596 1.00 74.50 101 GLY A O 1
ATOM 778 N N . ILE A 1 102 ? -10.548 14.402 3.614 1.00 61.31 102 ILE A N 1
ATOM 779 C CA . ILE A 1 102 ? -10.197 15.519 4.471 1.00 61.31 102 ILE A CA 1
ATOM 780 C C . ILE A 1 102 ? -10.585 16.743 3.640 1.00 61.31 102 ILE A C 1
ATOM 782 O O . ILE A 1 102 ? -9.761 17.366 2.970 1.00 61.31 102 ILE A O 1
ATOM 786 N N . GLU A 1 103 ? -11.871 17.090 3.635 1.00 51.22 103 GLU A N 1
ATOM 787 C CA . GLU A 1 103 ? -12.183 18.494 3.391 1.00 51.22 103 GLU A CA 1
ATOM 788 C C . GLU A 1 103 ? -11.556 19.272 4.548 1.00 51.22 103 GLU A C 1
ATOM 790 O O . GLU A 1 103 ? -11.685 18.865 5.702 1.00 51.22 103 GLU A O 1
ATOM 795 N N . LEU A 1 104 ? -10.820 20.331 4.206 1.00 42.06 104 LEU A N 1
ATOM 796 C CA . LEU A 1 104 ? -9.723 20.965 4.951 1.00 42.06 104 LEU A CA 1
ATOM 797 C C . LEU A 1 104 ? -9.924 21.305 6.442 1.00 42.06 104 LEU A C 1
ATOM 799 O O . LEU A 1 104 ? -8.963 21.768 7.039 1.00 42.06 104 LEU A O 1
ATOM 803 N N . ASP A 1 105 ? -11.070 21.035 7.069 1.00 39.25 105 ASP A N 1
ATOM 804 C CA . ASP A 1 105 ? -11.289 21.237 8.505 1.00 39.25 105 ASP A CA 1
ATOM 805 C C . ASP A 1 105 ? -12.188 20.184 9.208 1.00 39.25 105 ASP A C 1
ATOM 807 O O . ASP A 1 105 ? -12.330 20.259 10.428 1.00 39.25 105 ASP A O 1
ATOM 811 N N . HIS A 1 106 ? -12.759 19.173 8.525 1.00 46.28 106 HIS A N 1
ATOM 812 C CA . HIS A 1 106 ? -13.598 18.141 9.170 1.00 46.28 106 HIS A CA 1
ATOM 813 C C . HIS A 1 106 ? -13.616 16.789 8.427 1.00 46.28 106 HIS A C 1
ATOM 815 O O . HIS A 1 106 ? -14.047 16.704 7.280 1.00 46.28 106 HIS A O 1
ATOM 821 N N . VAL A 1 107 ? -13.272 15.702 9.128 1.00 53.44 107 VAL A N 1
ATOM 822 C CA . VAL A 1 107 ? -13.737 14.346 8.783 1.00 53.44 107 VAL A CA 1
ATOM 823 C C . VAL A 1 107 ? -15.195 14.278 9.233 1.00 53.44 107 VAL A C 1
ATOM 825 O O . VAL A 1 107 ? -15.467 14.485 10.413 1.00 53.44 107 VAL A O 1
ATOM 828 N N . SER A 1 108 ? -16.152 14.083 8.322 1.00 55.47 108 SER A N 1
ATOM 829 C CA . SER A 1 108 ? -17.569 14.016 8.722 1.00 55.47 108 SER A CA 1
ATOM 830 C C . SER A 1 108 ? -18.249 12.692 8.400 1.00 55.47 108 SER A C 1
ATOM 832 O O . SER A 1 108 ? -19.169 12.307 9.118 1.00 55.47 108 SER A O 1
ATOM 834 N N . THR A 1 109 ? -17.844 11.957 7.357 1.00 75.44 109 THR A N 1
ATOM 835 C CA . THR A 1 109 ? -18.496 10.682 7.019 1.00 75.44 109 THR A CA 1
ATOM 836 C C . THR A 1 109 ? -17.549 9.727 6.304 1.00 75.44 109 THR A C 1
ATOM 838 O O . THR A 1 109 ? -17.207 9.914 5.137 1.00 75.44 109 THR A O 1
ATOM 841 N N . PHE A 1 110 ? -17.191 8.648 6.996 1.00 83.81 110 PHE A N 1
ATOM 842 C CA . PHE A 1 110 ? -16.560 7.491 6.376 1.00 83.81 110 PHE A CA 1
ATOM 843 C C . PHE A 1 110 ? -17.521 6.818 5.399 1.00 83.81 110 PHE A C 1
ATOM 845 O O . PHE A 1 110 ? -18.651 6.469 5.747 1.00 83.81 110 PHE A O 1
ATOM 852 N N . THR A 1 111 ? -17.051 6.619 4.173 1.00 86.56 111 THR A N 1
ATOM 853 C CA . THR A 1 111 ? -17.780 5.923 3.115 1.00 86.56 111 THR A CA 1
ATOM 854 C C . THR A 1 111 ? -17.126 4.575 2.857 1.00 86.56 111 THR A C 1
ATOM 856 O O . THR A 1 111 ? -15.904 4.447 2.888 1.00 86.56 111 THR A O 1
ATOM 859 N N . ASP A 1 112 ? -17.946 3.556 2.622 1.00 87.31 112 ASP A N 1
ATOM 860 C CA . ASP A 1 112 ? -17.473 2.224 2.253 1.00 87.31 112 ASP A CA 1
ATOM 861 C C . ASP A 1 112 ? -16.754 2.280 0.894 1.00 87.31 112 ASP A C 1
ATOM 863 O O . ASP A 1 112 ? -17.331 2.722 -0.105 1.00 87.31 112 ASP A O 1
ATOM 867 N N . VAL A 1 113 ? -15.510 1.792 0.853 1.00 88.62 113 VAL A N 1
ATOM 868 C CA . VAL A 1 113 ? -14.736 1.629 -0.392 1.00 88.62 113 VAL A CA 1
ATOM 869 C C . VAL A 1 113 ? -15.378 0.554 -1.283 1.00 88.62 113 VAL A C 1
ATOM 871 O O . VAL A 1 113 ? -15.105 0.457 -2.471 1.00 88.62 113 VAL A O 1
ATOM 874 N N . GLY A 1 114 ? -16.258 -0.287 -0.739 1.00 87.56 114 GLY A N 1
ATOM 875 C CA . GLY A 1 114 ? -16.911 -1.389 -1.439 1.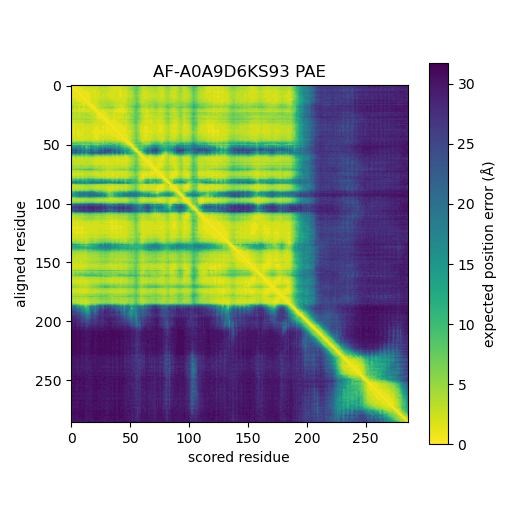00 87.56 114 GLY A CA 1
ATOM 876 C C . GLY A 1 114 ? -15.963 -2.552 -1.732 1.00 87.56 114 GLY A C 1
ATOM 877 O O . GLY A 1 114 ? -16.270 -3.385 -2.593 1.00 87.56 114 GLY A O 1
ATOM 878 N N . ALA A 1 115 ? -14.817 -2.597 -1.048 1.00 89.12 115 ALA A N 1
ATOM 879 C CA . ALA A 1 115 ? -13.751 -3.573 -1.216 1.00 89.12 115 ALA A CA 1
ATOM 880 C C . ALA A 1 115 ? -13.350 -4.185 0.139 1.00 89.12 115 ALA A C 1
ATOM 882 O O . ALA A 1 115 ? -13.381 -3.489 1.162 1.00 89.12 115 ALA A O 1
ATOM 883 N N . PRO A 1 116 ? -12.952 -5.470 0.177 1.00 91.94 116 PRO A N 1
ATOM 884 C CA . PRO A 1 116 ? -12.339 -6.043 1.364 1.00 91.94 116 PRO A CA 1
ATOM 885 C C . PRO A 1 116 ? -11.071 -5.275 1.749 1.00 91.94 116 PRO A C 1
ATOM 887 O O . PRO A 1 116 ? -10.277 -4.884 0.901 1.00 91.94 116 PRO A O 1
ATOM 890 N N . LEU A 1 117 ? -10.833 -5.130 3.043 1.00 93.12 117 LEU A N 1
ATOM 891 C CA . LEU A 1 117 ? -9.675 -4.468 3.628 1.00 93.12 117 LEU A CA 1
ATOM 892 C C . LEU A 1 117 ? -8.352 -5.050 3.131 1.00 93.12 117 LEU A C 1
ATOM 894 O O . LEU A 1 117 ? -7.398 -4.309 2.937 1.00 93.12 117 LEU A O 1
ATOM 898 N N . GLU A 1 118 ? -8.292 -6.357 2.885 1.00 93.50 118 GLU A N 1
ATOM 899 C CA . GLU A 1 118 ? -7.103 -6.973 2.294 1.00 93.50 118 GLU A CA 1
ATOM 900 C C . GLU A 1 118 ? -6.854 -6.490 0.855 1.00 93.50 118 GLU A C 1
ATOM 902 O O . GLU A 1 118 ? -5.712 -6.205 0.517 1.00 93.50 118 GLU A O 1
ATOM 907 N N . GLU A 1 119 ? -7.899 -6.303 0.038 1.00 93.81 119 GLU A N 1
ATOM 908 C CA . GLU A 1 119 ? -7.778 -5.704 -1.303 1.00 93.81 119 GLU A CA 1
ATOM 909 C C . GLU A 1 119 ? -7.246 -4.268 -1.207 1.00 93.81 119 GLU A C 1
ATOM 911 O O . GLU A 1 119 ? -6.322 -3.908 -1.933 1.00 93.81 119 GLU A O 1
ATOM 916 N N . VAL A 1 120 ? -7.770 -3.478 -0.264 1.00 93.25 120 VAL A N 1
ATOM 917 C CA . VAL A 1 120 ? -7.326 -2.094 -0.040 1.00 93.25 120 VAL A CA 1
ATOM 918 C C . VAL A 1 120 ? -5.871 -2.032 0.403 1.00 93.25 120 VAL A C 1
ATOM 920 O O . VAL A 1 120 ? -5.101 -1.266 -0.168 1.00 93.25 120 VAL A O 1
ATOM 923 N N . ILE A 1 121 ? -5.464 -2.863 1.366 1.00 93.81 121 ILE A N 1
ATOM 924 C CA . ILE A 1 121 ? -4.071 -2.928 1.822 1.00 93.81 121 ILE A CA 1
ATOM 925 C C . ILE A 1 121 ? -3.156 -3.334 0.667 1.00 93.81 121 ILE A C 1
ATOM 927 O O . ILE A 1 121 ? -2.155 -2.667 0.434 1.00 93.81 121 ILE A O 1
ATOM 931 N N . VAL A 1 122 ? -3.494 -4.395 -0.074 1.00 94.62 122 VAL A N 1
ATOM 932 C CA . VAL A 1 122 ? -2.670 -4.864 -1.198 1.00 94.62 122 VAL A CA 1
ATOM 933 C C . VAL A 1 122 ? -2.534 -3.774 -2.259 1.00 94.62 122 VAL A C 1
ATOM 935 O O . VAL A 1 122 ? -1.418 -3.486 -2.686 1.00 94.62 122 VAL A O 1
ATOM 938 N N . THR A 1 123 ? -3.638 -3.130 -2.641 1.00 93.69 123 THR A N 1
ATOM 939 C CA . THR A 1 123 ? -3.625 -2.039 -3.625 1.00 93.69 123 THR A CA 1
ATOM 940 C C . THR A 1 123 ? -2.741 -0.890 -3.147 1.00 93.69 123 THR A C 1
ATOM 942 O O . THR A 1 123 ? -1.848 -0.470 -3.874 1.00 93.69 123 THR A O 1
ATOM 945 N N . PHE A 1 124 ? -2.912 -0.441 -1.903 1.00 89.69 124 PHE A N 1
ATOM 946 C CA . PHE A 1 124 ? -2.144 0.668 -1.333 1.00 89.69 124 PHE A CA 1
ATOM 947 C C . PHE A 1 124 ? -0.640 0.358 -1.253 1.00 89.69 124 PHE A C 1
ATOM 949 O O . PHE A 1 124 ? 0.182 1.190 -1.623 1.00 89.69 124 PHE A O 1
ATOM 956 N N . VAL A 1 125 ? -0.254 -0.865 -0.859 1.00 90.44 125 VAL A N 1
ATOM 957 C CA . VAL A 1 125 ? 1.159 -1.294 -0.863 1.00 90.44 125 VAL A CA 1
ATOM 958 C C . VAL A 1 125 ? 1.734 -1.261 -2.277 1.00 90.44 125 VAL A C 1
ATOM 960 O O . VAL A 1 125 ? 2.840 -0.762 -2.478 1.00 90.44 125 VAL A O 1
ATOM 963 N N . LEU A 1 126 ? 1.011 -1.794 -3.264 1.00 91.31 126 LEU A N 1
ATOM 964 C CA . LEU A 1 126 ? 1.511 -1.843 -4.634 1.00 91.31 126 LEU A CA 1
ATOM 965 C C . LEU A 1 126 ? 1.609 -0.444 -5.267 1.00 91.31 126 LEU A C 1
ATOM 967 O O . LEU A 1 126 ? 2.569 -0.193 -5.996 1.00 91.31 126 LEU A O 1
ATOM 971 N N . ARG A 1 127 ? 0.687 0.481 -4.961 1.00 88.00 127 ARG A N 1
ATOM 972 C CA . ARG A 1 127 ? 0.803 1.895 -5.368 1.00 88.00 127 ARG A CA 1
ATOM 973 C C . ARG A 1 127 ? 2.067 2.531 -4.800 1.00 88.00 127 ARG A C 1
ATOM 975 O O . ARG A 1 127 ? 2.840 3.128 -5.546 1.00 88.00 127 ARG A O 1
ATOM 982 N N . GLU A 1 128 ? 2.359 2.311 -3.522 1.00 83.38 128 GLU A N 1
ATOM 983 C CA . GLU A 1 128 ? 3.596 2.810 -2.907 1.00 83.38 128 GLU A CA 1
ATOM 984 C C . GLU A 1 128 ? 4.860 2.184 -3.511 1.00 83.38 128 GLU A C 1
ATOM 986 O O . GLU A 1 128 ? 5.877 2.856 -3.722 1.00 83.38 128 GLU A O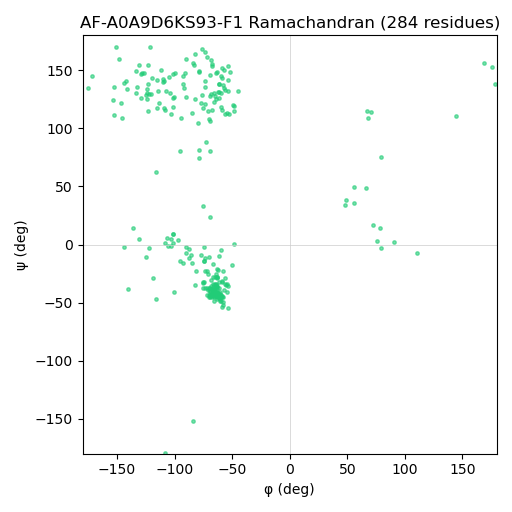 1
ATOM 991 N N . MET A 1 129 ? 4.814 0.907 -3.893 1.00 86.12 129 MET A N 1
ATOM 992 C CA . MET A 1 129 ? 5.907 0.293 -4.652 1.00 86.12 129 MET A CA 1
ATOM 993 C C . MET A 1 129 ? 6.133 0.983 -6.001 1.00 86.12 129 MET A C 1
ATOM 995 O O . MET A 1 129 ? 7.285 1.147 -6.412 1.00 86.12 129 MET A O 1
ATOM 999 N N . VAL A 1 130 ? 5.058 1.416 -6.668 1.00 85.75 130 VAL A N 1
ATOM 1000 C CA . VAL A 1 130 ? 5.138 2.186 -7.912 1.00 85.75 130 VAL A CA 1
ATOM 1001 C C . VAL A 1 130 ? 5.769 3.554 -7.661 1.00 85.75 130 VAL A C 1
ATOM 1003 O O . VAL A 1 130 ? 6.725 3.917 -8.345 1.00 85.75 130 VAL A O 1
ATOM 1006 N N . TRP A 1 131 ? 5.305 4.289 -6.650 1.00 80.62 131 TRP A N 1
ATOM 1007 C CA . TRP A 1 131 ? 5.811 5.632 -6.343 1.00 80.62 131 TRP A CA 1
ATOM 1008 C C . TRP A 1 131 ? 7.262 5.657 -5.864 1.00 80.62 131 TRP A C 1
ATOM 1010 O O . TRP A 1 131 ? 7.986 6.622 -6.115 1.00 80.62 131 TRP A O 1
ATOM 1020 N N . THR A 1 132 ? 7.718 4.574 -5.241 1.00 77.81 132 THR A N 1
ATOM 1021 C CA . THR A 1 132 ? 9.118 4.397 -4.828 1.00 77.81 132 THR A CA 1
ATOM 1022 C C . THR A 1 132 ? 10.008 3.783 -5.919 1.00 77.81 132 THR A C 1
ATOM 1024 O O . THR A 1 132 ? 11.224 3.648 -5.733 1.00 77.81 132 THR A O 1
ATOM 1027 N N . GLY A 1 133 ? 9.432 3.415 -7.067 1.00 78.94 133 GLY A N 1
ATOM 1028 C CA . GLY A 1 133 ? 10.148 2.862 -8.210 1.00 78.94 133 GLY A CA 1
ATOM 1029 C C . GLY A 1 133 ? 10.972 3.900 -8.977 1.00 78.94 133 GLY A C 1
ATOM 1030 O O . GLY A 1 133 ? 10.833 5.112 -8.810 1.00 78.94 133 GLY A O 1
ATOM 1031 N N . ARG A 1 134 ? 11.875 3.427 -9.846 1.00 78.31 134 ARG A N 1
ATOM 1032 C CA . ARG A 1 134 ? 12.669 4.313 -10.714 1.00 78.31 134 ARG A CA 1
ATOM 1033 C C . ARG A 1 134 ? 11.976 4.521 -12.059 1.00 78.31 134 ARG A C 1
ATOM 1035 O O . ARG A 1 134 ? 11.567 3.531 -12.671 1.00 78.31 134 ARG A O 1
ATOM 1042 N N . PRO A 1 135 ? 11.904 5.762 -12.568 1.00 71.62 135 PRO A N 1
ATOM 1043 C CA . PRO A 1 135 ? 11.420 5.991 -13.920 1.00 71.62 135 PRO A CA 1
ATOM 1044 C C . PRO A 1 135 ? 12.362 5.331 -14.932 1.00 71.62 135 PRO A C 1
ATOM 1046 O O . PRO A 1 135 ? 13.574 5.240 -14.717 1.00 71.62 135 PRO A O 1
ATOM 1049 N N . PHE A 1 136 ? 11.798 4.874 -16.044 1.00 68.69 136 PHE A N 1
ATOM 1050 C CA . PHE A 1 136 ? 12.573 4.336 -17.156 1.00 68.69 136 PHE A CA 1
ATOM 1051 C C . PHE A 1 136 ? 13.096 5.431 -18.079 1.00 68.69 136 PHE A C 1
ATOM 1053 O O . PHE A 1 136 ? 12.484 6.489 -18.232 1.00 68.69 136 PHE A O 1
ATOM 1060 N N . ASP A 1 137 ? 14.197 5.120 -18.766 1.00 69.62 137 ASP A N 1
ATOM 1061 C CA . ASP A 1 137 ? 14.528 5.804 -20.011 1.00 69.62 137 ASP A CA 1
ATOM 1062 C C . ASP A 1 137 ? 13.405 5.553 -21.034 1.00 69.62 137 ASP A C 1
ATOM 1064 O O . ASP A 1 137 ? 12.888 4.434 -21.144 1.00 69.62 137 ASP A O 1
ATOM 1068 N N . ARG A 1 138 ? 13.022 6.589 -21.785 1.00 68.75 138 ARG A N 1
ATOM 1069 C CA . ARG A 1 138 ? 11.918 6.533 -22.754 1.00 68.75 138 ARG A CA 1
ATOM 1070 C C . ARG A 1 138 ? 12.127 5.431 -23.790 1.00 68.75 138 ARG A C 1
ATOM 1072 O O . ARG A 1 138 ? 11.157 4.782 -24.175 1.00 68.75 138 ARG A O 1
ATOM 1079 N N . ASP A 1 139 ? 13.374 5.171 -24.172 1.00 73.81 139 ASP A N 1
ATOM 1080 C CA . ASP A 1 139 ? 13.718 4.160 -25.176 1.00 73.81 139 ASP A CA 1
ATOM 1081 C C . ASP A 1 139 ? 13.530 2.717 -24.668 1.00 73.81 139 ASP A C 1
ATOM 1083 O O . ASP A 1 139 ? 13.308 1.801 -25.461 1.00 73.81 139 ASP A O 1
ATOM 1087 N N . ALA A 1 140 ? 13.558 2.500 -23.347 1.00 76.75 140 ALA A N 1
ATOM 1088 C CA . ALA A 1 140 ? 13.331 1.192 -22.727 1.00 76.75 140 ALA A CA 1
ATOM 1089 C C . ALA A 1 140 ? 11.858 0.952 -22.345 1.00 76.75 140 ALA A C 1
ATOM 1091 O O . ALA A 1 140 ? 11.461 -0.193 -22.124 1.00 76.75 140 ALA A O 1
ATOM 1092 N N . ALA A 1 141 ? 11.033 2.003 -22.292 1.00 78.75 141 ALA A N 1
ATOM 1093 C CA . ALA A 1 141 ? 9.679 1.941 -21.743 1.00 78.75 141 ALA A CA 1
ATOM 1094 C C . ALA A 1 141 ? 8.781 0.895 -22.431 1.00 78.75 141 ALA A C 1
ATOM 1096 O O . ALA A 1 141 ? 8.047 0.188 -21.750 1.00 78.75 141 ALA A O 1
ATOM 1097 N N . ALA A 1 142 ? 8.874 0.735 -23.756 1.00 85.38 142 ALA A N 1
ATOM 1098 C CA . ALA A 1 142 ? 8.036 -0.215 -24.497 1.00 85.38 142 ALA A CA 1
ATOM 1099 C C . ALA A 1 142 ? 8.385 -1.692 -24.220 1.00 85.38 142 ALA A C 1
ATOM 1101 O O . ALA A 1 142 ? 7.494 -2.539 -24.152 1.00 85.38 142 ALA A O 1
ATOM 1102 N N . ASP A 1 143 ? 9.674 -2.015 -24.063 1.00 87.19 143 ASP A N 1
ATOM 1103 C CA . ASP A 1 143 ? 10.110 -3.367 -23.680 1.00 87.19 143 ASP A CA 1
ATOM 1104 C C . ASP A 1 143 ? 9.683 -3.687 -22.246 1.00 87.19 143 ASP A C 1
ATOM 1106 O O . ASP A 1 143 ? 9.174 -4.772 -21.975 1.00 87.19 143 ASP A O 1
ATOM 1110 N N . MET A 1 144 ? 9.835 -2.714 -21.349 1.00 86.19 144 MET A N 1
ATOM 1111 C CA . MET A 1 144 ? 9.456 -2.858 -19.948 1.00 86.19 144 MET A CA 1
ATOM 1112 C C . MET A 1 144 ? 7.944 -2.971 -19.776 1.00 86.19 144 MET A C 1
ATOM 1114 O O . MET A 1 144 ? 7.490 -3.775 -18.969 1.00 86.19 144 MET A O 1
ATOM 1118 N N . GLU A 1 145 ? 7.157 -2.238 -20.566 1.00 90.19 145 GLU A N 1
ATOM 1119 C CA . GLU A 1 145 ? 5.696 -2.350 -20.548 1.00 90.19 145 GLU A CA 1
ATOM 1120 C C . GLU A 1 145 ? 5.256 -3.743 -20.974 1.00 90.19 145 GLU A C 1
ATOM 1122 O O . GLU A 1 145 ? 4.442 -4.370 -20.297 1.00 90.19 145 GLU A O 1
ATOM 1127 N N . ARG A 1 146 ? 5.848 -4.266 -22.052 1.00 91.06 146 ARG A N 1
ATOM 1128 C CA . ARG A 1 146 ? 5.599 -5.641 -22.483 1.00 91.06 146 ARG A CA 1
ATOM 1129 C C . ARG A 1 146 ? 5.943 -6.636 -21.373 1.00 91.06 146 ARG A C 1
ATOM 1131 O O . ARG A 1 146 ? 5.103 -7.460 -21.038 1.00 91.06 146 ARG A O 1
ATOM 1138 N N . LYS A 1 147 ? 7.132 -6.528 -20.770 1.00 89.62 147 LYS A N 1
ATOM 1139 C CA . LYS A 1 147 ? 7.554 -7.407 -19.665 1.00 89.62 147 LYS A CA 1
ATOM 1140 C C . LYS A 1 147 ? 6.605 -7.348 -18.474 1.00 89.62 147 LYS A C 1
ATOM 1142 O O . LYS A 1 147 ? 6.254 -8.397 -17.947 1.00 89.62 147 LYS A O 1
ATOM 1147 N N . ALA A 1 148 ? 6.190 -6.147 -18.066 1.00 91.88 148 ALA A N 1
ATOM 1148 C CA . ALA A 1 148 ? 5.221 -5.966 -16.993 1.00 91.88 148 ALA A CA 1
ATOM 1149 C C . ALA A 1 148 ? 3.920 -6.702 -17.329 1.00 91.88 148 ALA A C 1
ATOM 1151 O O . ALA A 1 148 ? 3.478 -7.537 -16.546 1.00 91.88 148 ALA A O 1
ATOM 1152 N N . ARG A 1 149 ? 3.355 -6.461 -18.523 1.00 94.69 149 ARG A N 1
ATOM 1153 C CA . ARG A 1 149 ? 2.096 -7.075 -18.978 1.00 94.69 149 ARG A CA 1
ATOM 1154 C C . ARG A 1 149 ? 2.153 -8.595 -19.134 1.00 94.69 149 ARG A C 1
ATOM 1156 O O . ARG A 1 149 ? 1.122 -9.237 -18.961 1.00 94.69 149 ARG A O 1
ATOM 1163 N N . ASP A 1 150 ? 3.325 -9.156 -19.423 1.00 93.88 150 ASP A N 1
ATOM 1164 C CA . ASP A 1 150 ? 3.556 -10.608 -19.447 1.00 93.88 150 ASP A CA 1
ATOM 1165 C C . ASP A 1 150 ? 3.612 -11.227 -18.030 1.00 93.88 150 ASP A C 1
ATOM 1167 O O . ASP A 1 150 ? 3.615 -12.452 -17.883 1.00 93.88 150 ASP A O 1
ATOM 1171 N N . GLY A 1 151 ? 3.687 -10.391 -16.991 1.00 91.62 151 GLY A N 1
ATOM 1172 C CA . GLY A 1 151 ? 3.729 -10.776 -15.586 1.00 91.62 151 GLY A CA 1
ATOM 1173 C C . GLY A 1 151 ? 2.355 -11.024 -14.951 1.00 91.62 151 GLY A C 1
ATOM 1174 O O . GLY A 1 151 ? 1.390 -11.433 -15.596 1.00 91.62 151 GLY A O 1
ATOM 1175 N N . ILE A 1 152 ? 2.272 -10.806 -13.637 1.00 94.19 152 ILE A N 1
ATOM 1176 C CA . ILE A 1 152 ? 1.044 -10.997 -12.855 1.00 94.19 152 ILE A CA 1
ATOM 1177 C C . ILE A 1 152 ? 0.167 -9.755 -12.996 1.00 94.19 152 ILE A C 1
ATOM 1179 O O . ILE A 1 152 ? 0.601 -8.656 -12.667 1.00 94.19 152 ILE A O 1
ATOM 1183 N N . HIS A 1 153 ? -1.082 -9.933 -13.425 1.00 96.25 153 HIS A N 1
ATOM 1184 C CA . HIS A 1 153 ? -2.088 -8.871 -13.407 1.00 96.25 153 HIS A CA 1
ATOM 1185 C C . HIS A 1 153 ? -2.857 -8.887 -12.083 1.00 96.25 153 HIS A C 1
ATOM 1187 O O . HIS A 1 153 ? -3.395 -9.917 -11.669 1.00 96.25 153 HIS A O 1
ATOM 1193 N N . TYR A 1 154 ? -2.910 -7.735 -11.425 1.00 96.44 154 TYR A N 1
ATOM 1194 C CA . TYR A 1 154 ? -3.719 -7.459 -10.251 1.00 96.44 154 TYR A CA 1
ATOM 1195 C C . TYR A 1 154 ? -4.621 -6.263 -10.542 1.00 96.44 154 TYR A C 1
ATOM 1197 O O . TYR A 1 154 ? -4.184 -5.275 -11.121 1.00 96.44 154 TYR A O 1
ATOM 1205 N N . ARG A 1 155 ? -5.879 -6.350 -10.120 1.00 96.19 155 ARG A N 1
ATOM 1206 C CA . ARG A 1 155 ? -6.833 -5.250 -10.201 1.00 96.19 155 ARG A CA 1
ATOM 1207 C C . ARG A 1 155 ? -7.474 -5.067 -8.836 1.00 96.19 155 ARG A C 1
ATOM 1209 O O . ARG A 1 155 ? -8.013 -6.036 -8.299 1.00 96.19 155 ARG A O 1
ATOM 1216 N N . GLY A 1 156 ? -7.419 -3.855 -8.297 1.00 94.25 156 GLY A N 1
ATOM 1217 C CA . GLY A 1 156 ? -7.862 -3.573 -6.933 1.00 94.25 156 GLY A CA 1
ATOM 1218 C C . GLY A 1 156 ? -8.366 -2.149 -6.743 1.00 94.25 156 GLY A C 1
ATOM 1219 O O . GLY A 1 156 ? -8.266 -1.314 -7.641 1.00 94.25 156 GLY A O 1
ATOM 1220 N N . ARG A 1 157 ? -8.964 -1.902 -5.580 1.00 91.56 157 ARG A N 1
ATOM 1221 C CA . ARG A 1 157 ? -9.510 -0.610 -5.145 1.00 91.56 157 ARG A CA 1
ATOM 1222 C C . ARG A 1 157 ? -8.860 -0.202 -3.839 1.00 91.56 157 ARG A C 1
ATOM 1224 O O . ARG A 1 157 ? -8.467 -1.067 -3.058 1.00 91.56 157 ARG A O 1
ATOM 1231 N N . TYR A 1 158 ? -8.825 1.100 -3.566 1.00 86.00 158 TYR A N 1
ATOM 1232 C CA . TYR A 1 158 ? -8.275 1.584 -2.299 1.00 86.00 158 TYR A CA 1
ATOM 1233 C C . TYR A 1 158 ? -9.032 2.762 -1.658 1.00 86.00 158 TYR A C 1
ATOM 1235 O O . TYR A 1 158 ? -9.206 2.743 -0.443 1.00 86.00 158 TYR A O 1
ATOM 1243 N N . VAL A 1 159 ? -9.540 3.737 -2.430 1.00 86.25 159 VAL A N 1
ATOM 1244 C CA . VAL A 1 159 ? -10.297 4.893 -1.885 1.00 86.25 159 VAL A CA 1
ATOM 1245 C C . VAL A 1 159 ? -11.747 4.936 -2.355 1.00 86.25 159 VAL A C 1
ATOM 1247 O O . VAL A 1 159 ? -12.646 5.108 -1.533 1.00 86.25 159 VAL A O 1
ATOM 1250 N N . PHE A 1 160 ? -12.008 4.764 -3.651 1.00 84.06 160 PHE A N 1
ATOM 1251 C CA . PHE A 1 160 ? -13.362 4.878 -4.192 1.00 84.06 160 PHE A CA 1
ATOM 1252 C C . PHE A 1 160 ? -13.912 3.543 -4.675 1.00 84.06 160 PHE A C 1
ATOM 1254 O O . PHE A 1 160 ? -13.191 2.670 -5.153 1.00 84.06 160 PHE A O 1
ATOM 1261 N N . ARG A 1 161 ? -15.237 3.415 -4.595 1.00 82.69 161 ARG A N 1
ATOM 1262 C CA . ARG A 1 161 ? -15.955 2.192 -4.961 1.00 82.69 161 ARG A CA 1
ATOM 1263 C C . ARG A 1 161 ? -15.881 1.835 -6.438 1.00 82.69 161 ARG A C 1
ATOM 1265 O O . ARG A 1 161 ? -15.837 0.649 -6.768 1.00 82.69 161 ARG A O 1
ATOM 1272 N N . ASP A 1 162 ? -15.871 2.853 -7.288 1.00 84.00 162 ASP A N 1
ATOM 1273 C CA . ASP A 1 162 ? -15.950 2.704 -8.740 1.00 84.00 162 ASP A CA 1
ATOM 1274 C C . ASP A 1 162 ? -14.603 2.981 -9.437 1.00 84.00 162 ASP A C 1
ATOM 1276 O O . ASP A 1 162 ? -14.537 2.972 -10.666 1.00 84.00 162 ASP A O 1
ATOM 1280 N N . GLU A 1 163 ? -13.526 3.198 -8.673 1.00 85.00 163 GLU A N 1
ATOM 1281 C CA . GLU A 1 163 ? -12.183 3.466 -9.198 1.00 85.00 163 GLU A CA 1
ATOM 1282 C C . GLU A 1 163 ? -11.261 2.277 -8.948 1.00 85.00 163 GLU A C 1
ATOM 1284 O O . GLU A 1 163 ? -11.007 1.905 -7.805 1.00 85.00 163 GLU A O 1
ATOM 1289 N N . TYR A 1 164 ? -10.778 1.682 -10.036 1.00 92.12 164 TYR A N 1
ATOM 1290 C CA . TYR A 1 164 ? -9.852 0.561 -9.994 1.00 92.12 164 TYR A CA 1
ATOM 1291 C C . TYR A 1 164 ? -8.475 0.988 -10.471 1.00 92.12 164 TYR A C 1
ATOM 1293 O O . TYR A 1 164 ? -8.358 1.680 -11.486 1.00 92.12 164 TYR A O 1
ATOM 1301 N N . ASP A 1 165 ? -7.475 0.430 -9.807 1.00 92.50 165 ASP A N 1
ATOM 1302 C CA . ASP A 1 165 ? -6.100 0.443 -10.262 1.00 92.50 165 ASP A CA 1
ATOM 1303 C C . ASP A 1 165 ? -5.807 -0.926 -10.887 1.00 92.50 165 ASP A C 1
ATOM 1305 O O . ASP A 1 165 ? -6.043 -1.980 -10.282 1.00 92.50 165 ASP A O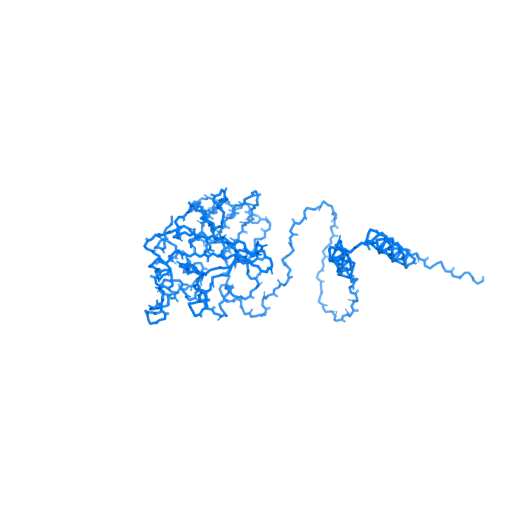 1
ATOM 1309 N N . ASP A 1 166 ? -5.306 -0.911 -12.117 1.00 96.62 166 ASP A N 1
ATOM 1310 C CA . ASP A 1 166 ? -4.824 -2.081 -12.837 1.00 96.62 166 ASP A CA 1
ATOM 1311 C C . ASP A 1 166 ? -3.294 -2.103 -12.781 1.00 96.62 166 ASP A C 1
ATOM 1313 O O . ASP A 1 166 ? -2.619 -1.193 -13.260 1.00 96.62 166 ASP A O 1
ATOM 1317 N N . LEU A 1 167 ? -2.734 -3.149 -12.176 1.00 95.88 167 LEU A N 1
ATOM 1318 C CA . LEU A 1 167 ? -1.303 -3.310 -11.964 1.00 95.88 167 LEU A CA 1
ATOM 1319 C C . LEU A 1 167 ? -0.794 -4.580 -12.641 1.00 95.88 167 LEU A C 1
ATOM 1321 O O . LEU A 1 167 ? -1.316 -5.671 -12.421 1.00 95.88 167 LEU A O 1
ATOM 1325 N N . TRP A 1 168 ? 0.271 -4.454 -13.423 1.00 96.19 168 TRP A N 1
ATOM 1326 C CA . TRP A 1 168 ? 0.995 -5.577 -14.007 1.00 96.19 168 TRP A CA 1
ATOM 1327 C C . TRP A 1 168 ? 2.397 -5.651 -13.414 1.00 96.19 168 TRP A C 1
ATOM 1329 O O . TRP A 1 168 ? 3.170 -4.694 -13.491 1.00 96.19 168 TRP A O 1
ATOM 1339 N N . LEU A 1 169 ? 2.703 -6.791 -12.806 1.00 92.88 169 LEU A N 1
ATOM 1340 C CA . LEU A 1 169 ? 3.853 -6.997 -11.938 1.00 92.88 169 LEU A CA 1
ATOM 1341 C C . LEU A 1 169 ? 4.804 -8.015 -12.571 1.00 92.88 169 LEU A C 1
ATOM 1343 O O . LEU A 1 169 ? 4.463 -9.189 -12.729 1.00 92.88 169 LEU A O 1
ATOM 1347 N N . ALA A 1 170 ? 6.018 -7.576 -12.882 1.00 90.44 170 ALA A N 1
ATOM 1348 C CA . ALA A 1 170 ? 7.130 -8.418 -13.301 1.00 90.44 170 ALA A CA 1
ATOM 1349 C C . ALA A 1 170 ? 8.327 -8.243 -12.355 1.00 90.44 170 ALA A C 1
ATOM 1351 O O . ALA A 1 170 ? 8.367 -7.338 -11.524 1.00 90.44 170 ALA A O 1
ATOM 1352 N N . ASN A 1 171 ? 9.333 -9.109 -12.493 1.00 83.88 171 ASN A N 1
ATOM 1353 C CA . ASN A 1 171 ? 10.508 -9.112 -11.612 1.00 83.88 171 ASN A CA 1
ATOM 1354 C C . ASN A 1 171 ? 11.282 -7.780 -11.611 1.00 83.88 171 ASN A C 1
ATOM 1356 O O . ASN A 1 171 ? 11.917 -7.436 -10.616 1.00 83.88 171 ASN A O 1
ATOM 1360 N N . ASP A 1 172 ? 11.277 -7.063 -12.734 1.00 83.81 172 ASP A N 1
ATOM 1361 C CA . ASP A 1 172 ? 12.050 -5.843 -12.970 1.00 83.81 172 ASP A CA 1
ATOM 1362 C C . ASP A 1 172 ? 11.187 -4.626 -13.340 1.00 83.81 172 ASP A C 1
ATOM 1364 O O . ASP A 1 172 ? 11.727 -3.525 -13.483 1.00 83.81 172 ASP A O 1
ATOM 1368 N N . ALA A 1 173 ? 9.867 -4.798 -13.464 1.00 88.81 173 ALA A N 1
ATOM 1369 C CA . ALA A 1 173 ? 8.940 -3.773 -13.930 1.00 88.81 173 ALA A CA 1
ATOM 1370 C C . ALA A 1 173 ? 7.594 -3.845 -13.205 1.00 88.81 173 ALA A C 1
ATOM 1372 O O . ALA A 1 173 ? 7.028 -4.927 -13.056 1.00 88.81 173 ALA A O 1
ATOM 1373 N N . ILE A 1 174 ? 7.044 -2.686 -12.851 1.00 91.31 174 ILE A N 1
ATOM 1374 C CA . ILE A 1 174 ? 5.631 -2.544 -12.501 1.00 91.31 174 ILE A CA 1
ATOM 1375 C C . ILE A 1 174 ? 5.012 -1.516 -13.436 1.00 91.31 174 ILE A C 1
ATOM 1377 O O . ILE A 1 174 ? 5.541 -0.415 -13.593 1.00 91.31 174 ILE A O 1
ATOM 1381 N N . LEU A 1 175 ? 3.891 -1.883 -14.045 1.00 93.31 175 LEU A N 1
ATOM 1382 C CA . LEU A 1 175 ? 3.003 -0.977 -14.762 1.00 93.31 175 LEU A CA 1
ATOM 1383 C C . LEU A 1 175 ? 1.736 -0.791 -13.931 1.00 93.31 175 LEU A C 1
ATOM 1385 O O . LEU A 1 175 ? 1.144 -1.780 -13.515 1.00 93.31 175 LEU A O 1
ATOM 1389 N N . MET A 1 176 ? 1.309 0.452 -13.746 1.00 93.44 176 MET A N 1
ATOM 1390 C CA . MET A 1 176 ? 0.047 0.819 -13.113 1.00 93.44 176 MET A CA 1
ATOM 1391 C C . MET A 1 176 ? -0.773 1.690 -14.060 1.00 93.44 176 MET A C 1
ATOM 1393 O O . MET A 1 176 ? -0.247 2.640 -14.645 1.00 93.44 176 MET A O 1
ATOM 1397 N N . GLU A 1 177 ? -2.055 1.379 -14.190 1.00 93.31 177 GLU A N 1
ATOM 1398 C CA . GLU A 1 177 ? -3.055 2.162 -14.910 1.00 93.31 177 GLU A CA 1
ATOM 1399 C C . GLU A 1 177 ? -4.214 2.492 -13.966 1.00 93.31 177 GLU A C 1
ATOM 1401 O O . GLU A 1 177 ? -4.733 1.612 -13.287 1.00 93.31 177 GLU A O 1
ATOM 1406 N N . TRP A 1 178 ? -4.615 3.760 -13.916 1.00 89.81 178 TRP A N 1
ATOM 1407 C CA . TRP A 1 178 ? -5.717 4.234 -13.074 1.00 89.81 178 TRP A CA 1
ATOM 1408 C C . TRP A 1 178 ? -6.332 5.471 -13.720 1.00 89.81 178 TRP A C 1
ATOM 1410 O O . TRP A 1 178 ? -5.608 6.336 -14.209 1.00 89.81 178 TRP A O 1
ATOM 1420 N N . SER A 1 179 ? -7.660 5.566 -13.786 1.00 83.88 179 SER A N 1
ATOM 1421 C CA . SER A 1 179 ? -8.362 6.765 -14.284 1.00 83.88 179 SER A CA 1
ATOM 1422 C C . SER A 1 179 ? -7.836 7.334 -15.625 1.00 83.88 179 SER A C 1
ATOM 1424 O O . SER A 1 179 ? -7.827 8.540 -15.856 1.00 83.88 179 SER A O 1
ATOM 1426 N N . GLY A 1 180 ? -7.380 6.462 -16.536 1.00 84.12 180 GLY A N 1
ATOM 1427 C CA . GLY A 1 180 ? -6.800 6.845 -17.835 1.00 84.12 180 GLY A CA 1
ATOM 1428 C C . GLY A 1 180 ? -5.339 7.322 -17.786 1.00 84.12 180 GLY A C 1
ATOM 1429 O O . GLY A 1 180 ? -4.741 7.580 -18.832 1.00 84.12 180 GLY A O 1
ATOM 1430 N N . HIS A 1 181 ? -4.750 7.407 -16.597 1.00 86.06 181 HIS A N 1
ATOM 1431 C CA . HIS A 1 181 ? -3.325 7.593 -16.375 1.00 86.06 181 HIS A CA 1
ATOM 1432 C C . HIS A 1 181 ? -2.588 6.259 -16.436 1.00 86.06 181 HIS A C 1
ATOM 1434 O O . HIS A 1 181 ? -3.158 5.190 -16.215 1.00 86.06 181 HIS A O 1
ATOM 1440 N N . ARG A 1 182 ? -1.293 6.339 -16.741 1.00 88.62 182 ARG A N 1
ATOM 1441 C CA . ARG A 1 182 ? -0.392 5.192 -16.743 1.00 88.62 182 ARG A CA 1
ATOM 1442 C C . ARG A 1 182 ? 0.977 5.587 -16.225 1.00 88.62 182 ARG A C 1
ATOM 1444 O O . ARG A 1 182 ? 1.491 6.653 -16.575 1.00 88.62 182 ARG A O 1
ATOM 1451 N N . LEU A 1 183 ? 1.581 4.701 -15.450 1.00 87.12 183 LEU A N 1
ATOM 1452 C CA . LEU A 1 183 ? 2.930 4.854 -14.934 1.00 87.12 183 LEU A CA 1
ATOM 1453 C C . LEU A 1 183 ? 3.638 3.510 -14.966 1.00 87.12 183 LEU A C 1
ATOM 1455 O O . LEU A 1 183 ? 3.089 2.494 -14.554 1.00 87.12 183 LEU A O 1
ATOM 1459 N N . ILE A 1 184 ? 4.872 3.518 -15.455 1.00 89.06 184 ILE A N 1
ATOM 1460 C CA . ILE A 1 184 ? 5.723 2.341 -15.496 1.00 89.06 184 ILE A CA 1
ATOM 1461 C C . ILE A 1 184 ? 7.039 2.635 -14.788 1.00 89.06 184 ILE A C 1
ATOM 1463 O O . ILE A 1 184 ? 7.699 3.635 -15.085 1.00 89.06 184 ILE A O 1
ATOM 1467 N N . VAL A 1 185 ? 7.414 1.767 -13.851 1.00 86.31 185 VAL A N 1
ATOM 1468 C CA . VAL A 1 185 ? 8.624 1.921 -13.037 1.00 86.31 185 VAL A CA 1
ATOM 1469 C C . VAL A 1 185 ? 9.438 0.640 -12.956 1.00 86.31 185 VAL A C 1
ATOM 1471 O O . VAL A 1 185 ? 8.910 -0.470 -13.037 1.00 86.31 185 VAL A O 1
ATOM 1474 N N . SER A 1 186 ? 10.752 0.802 -12.823 1.00 85.44 186 SER A N 1
ATOM 1475 C CA . SER A 1 186 ? 11.665 -0.302 -12.539 1.00 85.44 186 SER A CA 1
ATOM 1476 C C . SER A 1 186 ? 11.836 -0.478 -11.052 1.00 85.44 186 SER A C 1
ATOM 1478 O O . SER A 1 186 ? 11.687 0.469 -10.270 1.00 85.44 186 SER A O 1
ATOM 1480 N N . LYS A 1 187 ? 12.285 -1.682 -10.696 1.00 74.56 187 LYS A N 1
ATOM 1481 C CA . LYS A 1 187 ? 12.883 -1.949 -9.395 1.00 74.56 187 LYS A CA 1
ATOM 1482 C C . LYS A 1 187 ? 13.948 -0.886 -9.086 1.00 74.56 187 LYS A C 1
ATOM 1484 O O . LYS A 1 187 ? 14.962 -0.769 -9.780 1.00 74.56 187 LYS A O 1
ATOM 1489 N N . GLY A 1 188 ? 13.703 -0.076 -8.059 1.00 58.25 188 GLY A N 1
ATOM 1490 C CA . GLY A 1 188 ? 14.660 0.917 -7.577 1.00 58.25 188 GLY A CA 1
ATOM 1491 C C . GLY A 1 188 ? 15.750 0.276 -6.718 1.00 58.25 188 GLY A C 1
ATOM 1492 O O . GLY A 1 188 ? 15.500 -0.713 -6.038 1.00 58.25 188 GLY A O 1
ATOM 1493 N N . ALA A 1 189 ? 16.968 0.835 -6.709 1.00 51.00 189 ALA A N 1
ATOM 1494 C CA . ALA A 1 189 ? 17.968 0.399 -5.731 1.00 51.00 189 ALA A CA 1
ATOM 1495 C C . ALA A 1 189 ? 17.515 0.822 -4.326 1.00 51.00 189 ALA A C 1
ATOM 1497 O O . ALA A 1 189 ? 17.402 2.017 -4.035 1.00 51.00 189 ALA A O 1
ATOM 1498 N N . TRP A 1 190 ? 17.259 -0.171 -3.481 1.00 45.19 190 TRP A N 1
ATOM 1499 C CA . TRP A 1 190 ? 16.996 -0.024 -2.057 1.00 45.19 190 TRP A CA 1
ATOM 1500 C C . TRP A 1 190 ? 18.175 0.695 -1.382 1.00 45.19 190 TRP A C 1
ATOM 1502 O O . TRP A 1 190 ? 19.335 0.367 -1.629 1.00 45.19 190 TRP A O 1
ATOM 1512 N N . ARG A 1 191 ? 17.862 1.676 -0.523 1.00 40.69 191 ARG A N 1
ATOM 1513 C CA . ARG A 1 191 ? 18.752 2.713 0.051 1.00 40.69 191 ARG A CA 1
ATOM 1514 C C . ARG A 1 191 ? 19.052 3.880 -0.892 1.00 40.69 191 ARG A C 1
ATOM 1516 O O . ARG A 1 191 ? 20.169 4.059 -1.375 1.00 40.69 191 ARG A O 1
ATOM 1523 N N . GLN A 1 192 ? 18.077 4.769 -1.053 1.00 39.38 192 GLN A N 1
ATOM 1524 C CA . GLN A 1 192 ? 18.424 6.163 -1.304 1.00 39.38 192 GLN A CA 1
ATOM 1525 C C . GLN A 1 192 ? 19.004 6.727 -0.001 1.00 39.38 192 GLN A C 1
ATOM 1527 O O . GLN A 1 192 ? 18.292 6.903 0.985 1.00 39.38 192 GLN A O 1
ATOM 1532 N N . THR A 1 193 ? 20.315 6.962 0.042 1.00 35.03 193 THR A N 1
ATOM 1533 C CA . THR A 1 193 ? 20.863 7.925 1.001 1.00 35.03 193 THR A CA 1
ATOM 1534 C C . THR A 1 193 ? 20.181 9.282 0.758 1.00 35.03 193 THR A C 1
ATOM 1536 O O . THR A 1 193 ? 19.825 9.569 -0.390 1.00 35.03 193 THR A O 1
ATOM 1539 N N . PRO A 1 194 ? 20.017 10.140 1.786 1.00 40.53 194 PRO A N 1
ATOM 1540 C CA . PRO A 1 194 ? 19.378 11.461 1.659 1.00 40.53 194 PRO A CA 1
ATOM 1541 C C . PRO A 1 194 ? 19.926 12.344 0.520 1.00 40.53 194 PRO A C 1
ATOM 1543 O O . PRO A 1 194 ? 19.288 13.301 0.099 1.00 40.53 194 PRO A O 1
ATOM 1546 N N . GLU A 1 195 ? 21.109 12.016 0.006 1.00 37.88 195 GLU A N 1
ATOM 1547 C CA . GLU A 1 195 ? 21.820 12.704 -1.070 1.00 37.88 195 GLU A CA 1
ATOM 1548 C C . GLU A 1 195 ? 21.238 12.461 -2.479 1.00 37.88 195 GLU A C 1
ATOM 1550 O O . GLU A 1 195 ? 21.570 13.208 -3.396 1.00 37.88 195 GLU A O 1
ATOM 1555 N N . ASN A 1 196 ? 20.364 11.461 -2.670 1.00 35.06 196 ASN A N 1
ATOM 1556 C CA . ASN A 1 196 ? 19.815 11.091 -3.987 1.00 35.06 196 ASN A CA 1
ATOM 1557 C C . ASN A 1 196 ? 18.386 11.598 -4.260 1.00 35.06 196 ASN A C 1
ATOM 1559 O O . ASN A 1 196 ? 17.800 11.245 -5.286 1.00 35.06 196 ASN A O 1
ATOM 1563 N N . VAL A 1 197 ? 17.837 12.456 -3.394 1.00 36.59 197 VAL A N 1
ATOM 1564 C CA . VAL A 1 197 ? 16.570 13.156 -3.652 1.00 36.59 197 VAL A CA 1
ATOM 1565 C C . VAL A 1 197 ? 16.823 14.231 -4.711 1.00 36.59 197 VAL A C 1
ATOM 1567 O O . VAL A 1 197 ? 17.173 15.369 -4.405 1.00 36.59 197 VAL A O 1
ATOM 1570 N N . THR A 1 198 ? 16.693 13.868 -5.986 1.00 35.81 198 THR A N 1
ATOM 1571 C CA . THR A 1 198 ? 16.619 14.864 -7.060 1.00 35.81 198 THR A CA 1
ATOM 1572 C C .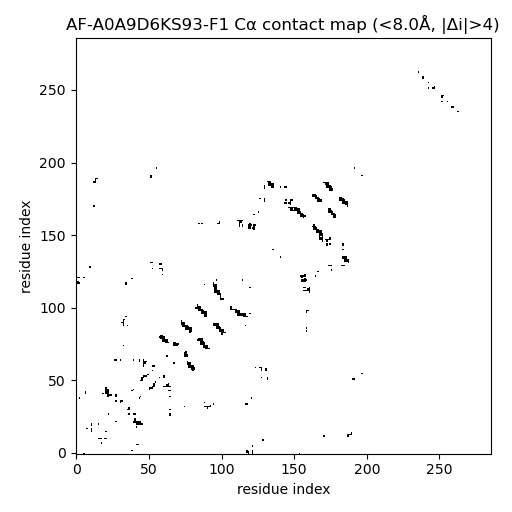 THR A 1 198 ? 15.174 15.328 -7.188 1.00 35.81 198 THR A C 1
ATOM 1574 O O . THR A 1 198 ? 14.272 14.575 -7.534 1.00 35.81 198 THR A O 1
ATOM 1577 N N . SER A 1 199 ? 14.969 16.597 -6.851 1.00 35.22 199 SER A N 1
ATOM 1578 C CA . SER A 1 199 ? 13.705 17.334 -6.787 1.00 35.22 199 SER A CA 1
ATOM 1579 C C . SER A 1 199 ? 13.039 17.617 -8.144 1.00 35.22 199 SER A C 1
ATOM 1581 O O . SER A 1 199 ? 12.288 18.580 -8.249 1.00 35.22 199 SER A O 1
ATOM 1583 N N . ASP A 1 200 ? 13.314 16.832 -9.184 1.00 35.09 200 ASP A N 1
ATOM 1584 C CA . ASP A 1 200 ? 12.798 17.064 -10.539 1.00 35.09 200 ASP A CA 1
ATOM 1585 C C . ASP A 1 200 ? 11.887 15.905 -10.968 1.00 35.09 200 ASP A C 1
ATOM 1587 O O . ASP A 1 200 ? 12.132 15.203 -11.947 1.00 35.09 200 ASP A O 1
ATOM 1591 N N . GLN A 1 201 ? 10.782 15.718 -10.243 1.00 39.53 201 GLN A N 1
ATOM 1592 C CA . GLN A 1 201 ? 9.609 15.052 -10.808 1.00 39.53 201 GLN A CA 1
ATOM 1593 C C . GLN A 1 201 ? 8.851 16.067 -11.673 1.00 39.53 201 GLN A C 1
ATOM 1595 O O . GLN A 1 201 ? 7.832 16.637 -11.289 1.00 39.53 201 GLN A O 1
ATOM 1600 N N . GLY A 1 202 ? 9.410 16.349 -12.850 1.00 32.41 202 GLY A N 1
ATOM 1601 C CA . GLY A 1 202 ? 8.718 17.083 -13.897 1.00 32.41 202 GLY A CA 1
ATOM 1602 C C . GLY A 1 202 ? 7.599 16.214 -14.457 1.00 32.41 202 GLY A C 1
ATOM 1603 O O . GLY A 1 202 ? 7.863 15.266 -15.195 1.00 32.41 202 GLY A O 1
ATOM 1604 N N . PHE A 1 203 ? 6.355 16.544 -14.112 1.00 34.22 203 PHE A N 1
ATOM 1605 C CA . PHE A 1 203 ? 5.173 16.073 -14.825 1.00 34.22 203 PHE A CA 1
ATOM 1606 C C . PHE A 1 203 ? 5.382 16.302 -16.326 1.00 34.22 203 PHE A C 1
ATOM 1608 O O . PHE A 1 203 ? 5.585 17.433 -16.772 1.00 34.22 203 PHE A O 1
ATOM 1615 N N . GLY A 1 204 ? 5.357 15.218 -17.102 1.00 28.55 204 GLY A N 1
ATOM 1616 C CA . GLY A 1 204 ? 5.394 15.262 -18.557 1.00 28.55 204 GLY A CA 1
ATOM 1617 C C . GLY A 1 204 ? 4.098 15.846 -19.105 1.00 28.55 204 GLY A C 1
ATOM 1618 O O . GLY A 1 204 ? 3.218 15.104 -19.527 1.00 28.55 204 GLY A O 1
ATOM 1619 N N . GLY A 1 205 ? 3.993 17.173 -19.089 1.00 27.89 205 GLY A N 1
ATOM 1620 C CA . GLY A 1 205 ? 3.097 17.911 -19.964 1.00 27.89 205 GLY A CA 1
ATOM 1621 C C . GLY A 1 205 ? 3.608 17.804 -21.397 1.00 27.89 205 GLY A C 1
ATOM 1622 O O . GLY A 1 205 ? 4.784 18.041 -21.671 1.00 27.89 205 GLY A O 1
ATOM 1623 N N . SER A 1 206 ? 2.721 17.389 -22.290 1.00 36.91 206 SER A N 1
ATOM 1624 C CA . SER A 1 206 ? 2.841 17.550 -23.735 1.00 36.91 206 SER A CA 1
ATOM 1625 C C . SER A 1 206 ? 3.300 18.962 -24.103 1.00 36.91 206 SER A C 1
ATOM 1627 O O . SER A 1 206 ? 2.712 19.914 -23.601 1.00 36.91 206 SER A O 1
ATOM 1629 N N . ASP A 1 207 ? 4.305 19.082 -24.974 1.00 29.78 207 ASP A N 1
ATOM 1630 C CA . ASP A 1 207 ? 4.252 19.953 -26.156 1.00 29.78 207 ASP A CA 1
ATOM 1631 C C . ASP A 1 207 ? 5.471 19.738 -27.071 1.00 29.78 207 ASP A C 1
ATOM 1633 O O . ASP A 1 207 ? 6.580 19.412 -26.641 1.00 29.78 207 ASP A O 1
ATOM 1637 N N . ASP A 1 208 ? 5.194 19.867 -28.365 1.00 33.81 208 ASP A N 1
ATOM 1638 C CA . ASP A 1 208 ? 6.063 19.658 -29.519 1.00 33.81 208 ASP A CA 1
ATOM 1639 C C . ASP A 1 208 ? 7.196 20.696 -29.674 1.00 33.81 208 ASP A C 1
ATOM 1641 O O . ASP A 1 208 ? 7.081 21.850 -29.269 1.00 33.81 208 ASP A O 1
ATOM 1645 N N . HIS A 1 209 ? 8.228 20.269 -30.421 1.00 27.77 209 HIS A N 1
ATOM 1646 C CA . HIS A 1 209 ? 9.272 21.053 -31.113 1.00 27.77 209 HIS A CA 1
ATOM 1647 C C . HIS A 1 209 ? 10.344 21.763 -30.256 1.00 27.77 209 HIS A C 1
ATOM 1649 O O . HIS A 1 209 ? 10.098 22.793 -29.640 1.00 27.77 209 HIS A O 1
ATOM 1655 N N . ASN A 1 210 ? 11.611 21.334 -30.366 1.00 28.39 210 ASN A N 1
ATOM 1656 C CA . ASN A 1 210 ? 12.608 21.930 -31.281 1.00 28.39 210 ASN A CA 1
ATOM 1657 C C . ASN A 1 210 ? 14.043 21.413 -30.990 1.00 28.39 210 ASN A C 1
ATOM 1659 O O . ASN A 1 210 ? 14.363 20.968 -29.891 1.00 28.39 210 ASN A O 1
ATOM 1663 N N . ASP A 1 211 ? 14.881 21.480 -32.021 1.00 28.16 211 ASP A N 1
ATOM 1664 C CA . ASP A 1 211 ? 16.180 20.836 -32.232 1.00 28.16 211 ASP A CA 1
ATOM 1665 C C . ASP A 1 211 ? 17.333 21.122 -31.241 1.00 28.16 211 ASP A C 1
ATOM 1667 O O . ASP A 1 211 ? 17.581 22.251 -30.829 1.00 28.16 211 ASP A O 1
ATOM 1671 N N . GLY A 1 212 ? 18.140 20.072 -31.018 1.00 26.77 212 GLY A N 1
ATOM 1672 C CA . GLY A 1 212 ? 19.600 20.052 -31.213 1.00 26.77 212 GLY A CA 1
ATOM 1673 C C . GLY A 1 212 ? 20.531 20.894 -30.323 1.00 26.77 212 GLY A C 1
ATOM 1674 O O . GLY A 1 212 ? 20.642 22.097 -30.506 1.00 26.77 212 GLY A O 1
ATOM 1675 N N . ALA A 1 213 ? 21.377 20.226 -29.520 1.00 28.16 213 ALA A N 1
ATOM 1676 C CA . ALA A 1 213 ? 22.846 20.405 -29.511 1.00 28.16 213 ALA A CA 1
ATOM 1677 C C . ALA A 1 213 ? 23.545 19.532 -28.444 1.00 28.16 213 ALA A C 1
ATOM 1679 O O . ALA A 1 213 ? 23.117 19.428 -27.300 1.00 28.16 213 ALA A O 1
ATOM 1680 N N . ARG A 1 214 ? 24.680 18.940 -28.840 1.00 27.17 214 ARG A N 1
ATOM 1681 C CA . ARG A 1 214 ? 25.678 18.250 -28.000 1.00 27.17 214 ARG A CA 1
ATOM 1682 C C . ARG A 1 214 ? 26.424 19.227 -27.075 1.00 27.17 214 ARG A C 1
ATOM 1684 O O . ARG A 1 214 ? 26.705 20.342 -27.498 1.00 27.17 214 ARG A O 1
ATOM 1691 N N . GLY A 1 215 ? 26.959 18.727 -25.954 1.00 23.16 215 GLY A N 1
ATOM 1692 C CA . GLY A 1 215 ? 28.232 19.232 -25.408 1.00 23.16 215 GLY A CA 1
ATOM 1693 C C . GLY A 1 215 ? 28.351 19.279 -23.883 1.00 23.16 215 GLY A C 1
ATOM 1694 O O . GLY A 1 215 ? 27.760 20.120 -23.225 1.00 23.16 215 GLY A O 1
ATOM 1695 N N . THR A 1 216 ? 29.201 18.407 -23.346 1.00 32.97 216 THR A N 1
ATOM 1696 C CA . THR A 1 216 ? 29.757 18.390 -21.982 1.00 32.97 216 THR A CA 1
ATOM 1697 C C . THR A 1 216 ? 30.432 19.707 -21.564 1.00 32.97 216 THR A C 1
ATOM 1699 O O . THR A 1 216 ? 31.218 20.219 -22.357 1.00 32.97 216 THR A O 1
ATOM 1702 N N . GLN A 1 217 ? 30.278 20.152 -20.304 1.00 25.98 217 GLN A N 1
ATOM 1703 C CA . GLN A 1 217 ? 31.377 20.538 -19.385 1.00 25.98 217 GLN A CA 1
ATOM 1704 C C . GLN A 1 217 ? 30.877 21.104 -18.041 1.00 25.98 217 GLN A C 1
ATOM 1706 O O . GLN A 1 217 ? 29.786 21.649 -17.922 1.00 25.98 217 GLN A O 1
ATOM 1711 N N . SER A 1 218 ? 31.717 20.925 -17.022 1.00 28.06 218 SER A N 1
ATOM 1712 C CA . SER A 1 218 ? 31.516 21.237 -15.612 1.00 28.06 218 SER A CA 1
ATOM 1713 C C . SER A 1 218 ? 31.772 22.703 -15.228 1.00 28.06 218 SER A C 1
ATOM 1715 O O . SER A 1 218 ? 32.496 23.431 -15.901 1.00 28.06 218 SER A O 1
ATOM 1717 N N . LEU A 1 219 ? 31.259 23.044 -1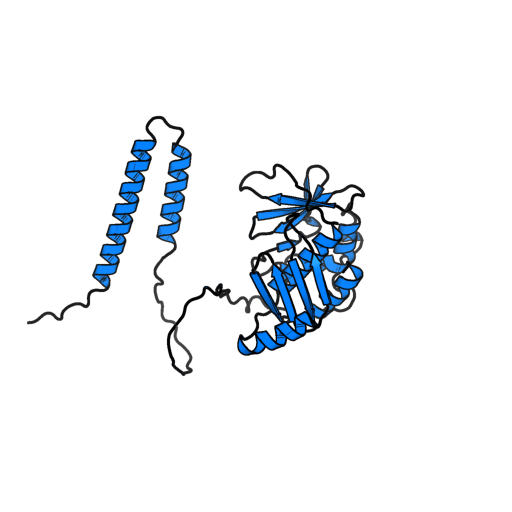4.035 1.00 29.42 219 LEU A N 1
ATOM 1718 C CA . LEU A 1 219 ? 31.643 24.135 -13.123 1.00 29.42 219 LEU A CA 1
ATOM 1719 C C . LEU A 1 219 ? 31.375 25.583 -13.575 1.00 29.42 219 LEU A C 1
ATOM 1721 O O . LEU A 1 219 ? 32.173 26.186 -14.283 1.00 29.42 219 LEU A O 1
ATOM 1725 N N . ARG A 1 220 ? 30.395 26.227 -12.922 1.00 24.86 220 ARG A N 1
ATOM 1726 C CA . ARG A 1 220 ? 30.641 27.357 -11.997 1.00 24.86 220 ARG A CA 1
ATOM 1727 C C . ARG A 1 220 ? 29.353 27.820 -11.311 1.00 24.86 220 ARG A C 1
ATOM 1729 O O . ARG A 1 220 ? 28.335 28.040 -11.953 1.00 24.86 220 ARG A O 1
ATOM 1736 N N . ARG A 1 221 ? 29.457 28.041 -9.995 1.00 38.16 221 ARG A N 1
ATOM 1737 C CA . ARG A 1 221 ? 28.549 28.889 -9.209 1.00 38.16 221 ARG A CA 1
ATOM 1738 C C . ARG A 1 221 ? 28.360 30.229 -9.928 1.00 38.16 221 ARG A C 1
ATOM 1740 O O . ARG A 1 221 ? 29.324 30.974 -10.089 1.00 38.16 221 ARG A O 1
ATOM 1747 N N . GLY A 1 222 ? 27.121 30.522 -10.298 1.00 25.14 222 GLY A N 1
ATOM 1748 C CA . GLY A 1 222 ? 26.663 31.820 -10.770 1.00 25.14 222 GLY A CA 1
ATOM 1749 C C . GLY A 1 222 ? 25.232 32.011 -10.294 1.00 25.14 222 GLY A C 1
ATOM 1750 O O . GLY A 1 222 ? 24.327 31.309 -10.730 1.00 25.14 222 GLY A O 1
ATOM 1751 N N . THR A 1 223 ? 25.055 32.911 -9.337 1.00 38.31 223 THR A N 1
ATOM 1752 C CA . THR A 1 223 ? 23.771 33.376 -8.824 1.00 38.31 223 THR A CA 1
ATOM 1753 C C . THR A 1 223 ? 22.943 33.921 -9.991 1.00 38.31 223 THR A C 1
ATOM 1755 O O . THR A 1 223 ? 23.306 34.941 -10.572 1.00 38.31 223 THR A O 1
ATOM 1758 N N . LEU A 1 224 ? 21.846 33.249 -10.342 1.00 27.36 224 LEU A N 1
ATOM 1759 C CA . LEU A 1 224 ? 20.846 33.748 -11.284 1.00 27.36 224 LEU A CA 1
ATOM 1760 C C . LEU A 1 224 ? 19.488 33.763 -10.584 1.00 27.36 224 LEU A C 1
ATOM 1762 O O . LEU A 1 224 ? 18.958 32.730 -10.179 1.00 27.36 224 LEU A O 1
ATOM 1766 N N . LEU A 1 225 ? 18.973 34.979 -10.416 1.00 33.41 225 LEU A N 1
ATOM 1767 C CA . LEU A 1 225 ? 17.615 35.291 -9.992 1.00 33.41 225 LEU A CA 1
ATOM 1768 C C . LEU A 1 225 ? 16.629 34.548 -10.907 1.00 33.41 225 LEU A C 1
ATOM 1770 O O . LEU A 1 225 ? 16.537 34.856 -12.094 1.00 33.41 225 LEU A O 1
ATOM 1774 N N . ARG A 1 226 ? 15.899 33.565 -10.368 1.00 28.56 226 ARG A N 1
ATOM 1775 C CA . ARG A 1 226 ? 14.717 33.013 -11.043 1.00 28.56 226 ARG A CA 1
ATOM 1776 C C . ARG A 1 226 ? 13.570 34.035 -10.951 1.00 28.56 226 ARG A C 1
ATOM 1778 O O . ARG A 1 226 ? 13.413 34.646 -9.891 1.00 28.56 226 ARG A O 1
ATOM 1785 N N . PRO A 1 227 ? 12.750 34.222 -12.002 1.00 33.50 227 PRO A N 1
ATOM 1786 C CA . PRO A 1 227 ? 11.545 35.035 -11.907 1.00 33.50 227 PRO A CA 1
ATOM 1787 C C . PRO A 1 227 ? 10.561 34.360 -10.949 1.00 33.50 227 PRO A C 1
ATOM 1789 O O . PRO A 1 227 ? 10.295 33.162 -11.037 1.00 33.50 227 PRO A O 1
ATOM 1792 N N . ASN A 1 228 ? 10.044 35.142 -10.009 1.00 38.09 228 ASN A N 1
ATOM 1793 C CA . ASN A 1 228 ? 9.164 34.690 -8.942 1.00 38.09 228 ASN A CA 1
ATOM 1794 C C . ASN A 1 228 ? 7.731 34.514 -9.488 1.00 38.09 228 ASN A C 1
ATOM 1796 O O . ASN A 1 228 ? 6.890 35.396 -9.340 1.00 38.09 228 ASN A O 1
ATOM 1800 N N . PHE A 1 229 ? 7.440 33.384 -10.139 1.00 40.41 229 PHE A N 1
ATOM 1801 C CA . PHE A 1 229 ? 6.083 33.060 -10.617 1.00 40.41 229 PHE A CA 1
ATOM 1802 C C . PHE A 1 229 ? 5.113 32.638 -9.491 1.00 40.41 229 PHE A C 1
ATOM 1804 O O . PHE A 1 229 ? 3.935 32.420 -9.752 1.00 40.41 229 PHE A O 1
ATOM 1811 N N . GLY A 1 230 ? 5.569 32.564 -8.233 1.00 38.72 230 GLY A N 1
ATOM 1812 C CA . GLY A 1 230 ? 4.725 32.215 -7.079 1.00 38.72 230 GLY A CA 1
ATOM 1813 C C . GLY A 1 230 ? 3.895 33.372 -6.504 1.00 38.72 230 GLY A C 1
ATOM 1814 O O . GLY A 1 230 ? 2.864 33.140 -5.879 1.00 38.72 230 GLY A O 1
ATOM 1815 N N . ALA A 1 231 ? 4.297 34.628 -6.727 1.00 42.25 231 ALA A N 1
ATOM 1816 C CA . ALA A 1 231 ? 3.602 35.784 -6.152 1.00 42.25 231 ALA A CA 1
ATOM 1817 C C . ALA A 1 231 ? 2.209 36.065 -6.767 1.00 42.25 231 ALA A C 1
ATOM 1819 O O . ALA A 1 231 ? 1.293 36.371 -6.004 1.00 42.25 231 ALA A O 1
ATOM 1820 N N . PRO A 1 232 ? 1.980 35.931 -8.092 1.00 45.25 232 PRO A N 1
ATOM 1821 C CA . PRO A 1 232 ? 0.666 36.208 -8.679 1.00 45.25 232 PRO A CA 1
ATOM 1822 C C . PRO A 1 232 ? -0.408 35.198 -8.250 1.00 45.25 232 PRO A C 1
ATOM 1824 O O . PRO A 1 232 ? -1.534 35.592 -7.962 1.00 45.25 232 PRO A O 1
ATOM 1827 N N . LEU A 1 233 ? -0.056 33.911 -8.146 1.00 47.44 233 LEU A N 1
ATOM 1828 C CA . LEU A 1 233 ? -0.977 32.842 -7.736 1.00 47.44 233 LEU A CA 1
ATOM 1829 C C . LEU A 1 233 ? -1.399 32.971 -6.266 1.00 47.44 233 LEU A C 1
ATOM 1831 O O . LEU A 1 233 ? -2.576 32.807 -5.946 1.00 47.44 233 LEU A O 1
ATOM 1835 N N . LEU A 1 234 ? -0.468 33.353 -5.387 1.00 48.25 234 LEU A N 1
ATOM 1836 C CA . LEU A 1 234 ? -0.768 33.646 -3.983 1.00 48.25 234 LEU A CA 1
ATOM 1837 C C . LEU A 1 234 ? -1.681 34.869 -3.825 1.00 48.25 234 LEU A C 1
ATOM 1839 O O . LEU A 1 234 ? -2.586 34.846 -2.996 1.00 48.25 234 LEU A O 1
ATOM 1843 N N . ILE A 1 235 ? -1.493 35.915 -4.636 1.00 53.94 235 ILE A N 1
ATOM 1844 C CA . ILE A 1 235 ? -2.329 37.125 -4.585 1.00 53.94 235 ILE A CA 1
ATOM 1845 C C . ILE A 1 235 ? -3.752 36.839 -5.085 1.00 53.94 235 ILE A C 1
ATOM 1847 O O . ILE A 1 235 ? -4.712 37.317 -4.483 1.00 53.94 235 ILE A O 1
ATOM 1851 N N . VAL A 1 236 ? -3.906 36.032 -6.141 1.00 53.28 236 VAL A N 1
ATOM 1852 C CA . VAL A 1 236 ? -5.230 35.628 -6.649 1.00 53.28 236 VAL A CA 1
ATOM 1853 C C . VAL A 1 236 ? -5.954 34.743 -5.634 1.00 53.28 236 VAL A C 1
ATOM 1855 O O . VAL A 1 236 ? -7.122 34.991 -5.345 1.00 53.28 236 VAL A O 1
ATOM 1858 N N . SER A 1 237 ? -5.257 33.778 -5.028 1.00 52.81 237 SER A N 1
ATOM 1859 C CA . SER A 1 237 ? -5.833 32.913 -3.993 1.00 52.81 237 SER A CA 1
ATOM 1860 C C . SER A 1 237 ? -6.267 33.714 -2.757 1.00 52.81 237 SER A C 1
ATOM 1862 O O . SER A 1 237 ? -7.395 33.580 -2.287 1.00 52.81 237 SER A O 1
ATOM 1864 N N . LEU A 1 238 ? -5.435 34.656 -2.295 1.00 53.59 238 LEU A N 1
ATOM 1865 C CA . LEU A 1 238 ? -5.767 35.517 -1.157 1.00 53.59 238 LEU A CA 1
ATOM 1866 C C . LEU A 1 238 ? -6.958 36.447 -1.451 1.00 53.59 238 LEU A C 1
ATOM 1868 O O . LEU A 1 238 ? -7.788 36.668 -0.573 1.00 53.59 238 LEU A O 1
ATOM 1872 N N . ALA A 1 239 ? -7.073 36.970 -2.677 1.00 56.41 239 ALA A N 1
ATOM 1873 C CA . ALA A 1 239 ? -8.188 37.828 -3.082 1.00 56.41 239 ALA A CA 1
ATOM 1874 C C . ALA A 1 239 ? -9.521 37.065 -3.176 1.00 56.41 239 ALA A C 1
ATOM 1876 O O . ALA A 1 239 ? -10.556 37.602 -2.779 1.00 56.41 239 ALA A O 1
ATOM 1877 N N . VAL A 1 240 ? -9.501 35.814 -3.652 1.00 57.19 240 VAL A N 1
ATOM 1878 C CA . VAL A 1 240 ? -10.689 34.943 -3.710 1.00 57.19 240 VAL A CA 1
ATOM 1879 C C . VAL A 1 240 ? -11.133 34.537 -2.304 1.00 57.19 240 VAL A C 1
ATOM 1881 O O . VAL A 1 240 ? -12.320 34.633 -1.989 1.00 57.19 240 VAL A O 1
ATOM 1884 N N . SER A 1 241 ? -10.190 34.193 -1.424 1.00 56.06 241 SER A N 1
ATOM 1885 C CA . SER A 1 241 ? -10.483 33.876 -0.021 1.00 56.06 241 SER A CA 1
ATOM 1886 C C . SER A 1 241 ? -11.043 35.079 0.740 1.00 56.06 241 SER A C 1
ATOM 1888 O O . SER A 1 241 ? -12.022 34.939 1.471 1.00 56.06 241 SER A O 1
ATOM 1890 N N . LEU A 1 242 ? -10.505 36.287 0.524 1.00 56.41 242 LEU A N 1
ATOM 1891 C CA . LEU A 1 242 ? -11.083 37.500 1.112 1.00 56.41 242 LEU A CA 1
ATOM 1892 C C . LEU A 1 242 ? -12.497 37.775 0.576 1.00 56.41 242 LEU A C 1
ATOM 1894 O O . LEU A 1 242 ? -13.385 38.130 1.347 1.00 56.41 242 LEU A O 1
ATOM 1898 N N . ALA A 1 243 ? -12.729 37.598 -0.727 1.00 55.38 243 ALA A N 1
ATOM 1899 C CA . ALA A 1 243 ? -14.040 37.822 -1.334 1.00 55.38 243 ALA A CA 1
ATOM 1900 C C . ALA A 1 243 ? -15.115 36.865 -0.789 1.00 55.38 243 ALA A C 1
ATOM 1902 O O . ALA A 1 243 ? -16.253 37.284 -0.576 1.00 55.38 243 ALA A O 1
ATOM 1903 N N . LEU A 1 244 ? -14.751 35.611 -0.505 1.00 56.41 244 LEU A N 1
ATOM 1904 C CA . LEU A 1 244 ? -15.643 34.622 0.104 1.00 56.41 244 LEU A CA 1
ATOM 1905 C C . LEU A 1 244 ? -15.976 34.971 1.559 1.00 56.41 244 LEU A C 1
ATOM 1907 O O . LEU A 1 244 ? -17.151 34.959 1.924 1.00 56.41 244 LEU A O 1
ATOM 1911 N N . VAL A 1 245 ? -14.980 35.385 2.351 1.00 57.91 245 VAL A N 1
ATOM 1912 C CA . VAL A 1 245 ? -15.169 35.806 3.754 1.00 57.91 245 VAL A CA 1
ATOM 1913 C C . VAL A 1 245 ? -16.062 37.045 3.866 1.00 57.91 245 VAL A C 1
ATOM 1915 O O . VAL A 1 245 ? -16.868 37.151 4.788 1.00 57.91 245 VAL A O 1
ATOM 1918 N N . PHE A 1 246 ? -15.968 37.976 2.916 1.00 55.69 246 PHE A N 1
ATOM 1919 C CA . PHE A 1 246 ? -16.759 39.205 2.945 1.00 55.69 246 PHE A CA 1
ATOM 1920 C C . PHE A 1 246 ? -18.114 39.101 2.240 1.00 55.69 246 PHE A C 1
ATOM 1922 O O . PHE A 1 246 ? -18.922 40.011 2.390 1.00 55.69 246 PHE A O 1
ATOM 1929 N N . SER A 1 247 ? -18.420 37.998 1.549 1.00 57.91 247 SER A N 1
ATOM 1930 C CA . SER A 1 247 ? -19.672 37.811 0.792 1.00 57.91 247 SER A CA 1
ATOM 1931 C C . SER A 1 247 ? -20.960 37.861 1.633 1.00 57.91 247 SER A C 1
ATOM 1933 O O . SER A 1 247 ? -22.054 37.913 1.075 1.00 57.91 247 SER A O 1
ATOM 1935 N N . HIS A 1 248 ? -20.850 37.859 2.965 1.00 57.62 248 HIS A N 1
ATOM 1936 C CA . HIS A 1 248 ? -21.974 37.912 3.909 1.00 57.62 248 HIS A CA 1
ATOM 1937 C C . HIS A 1 248 ? -22.180 39.297 4.549 1.00 57.62 248 HIS A C 1
ATOM 1939 O O . HIS A 1 248 ? -23.028 39.445 5.426 1.00 57.62 248 HIS A O 1
ATOM 1945 N N . ILE A 1 249 ? -21.415 40.315 4.133 1.00 62.53 249 ILE A N 1
ATOM 1946 C CA . ILE A 1 249 ? -21.556 41.692 4.622 1.00 62.53 249 ILE A CA 1
ATOM 1947 C C . ILE A 1 249 ? -22.322 42.528 3.590 1.00 62.53 249 ILE A C 1
ATOM 1949 O O . ILE A 1 249 ? -21.924 42.614 2.427 1.00 62.53 249 ILE A O 1
ATOM 1953 N N . ASP A 1 250 ? -23.399 43.195 4.008 1.00 49.78 250 ASP A N 1
ATOM 1954 C CA . ASP A 1 250 ? -24.136 44.123 3.144 1.00 49.78 250 ASP A CA 1
ATOM 1955 C C . ASP A 1 250 ? -23.208 45.247 2.641 1.00 49.78 250 ASP A C 1
ATOM 1957 O O . ASP A 1 250 ? -22.672 46.039 3.416 1.00 49.78 250 ASP A O 1
ATOM 1961 N N . GLY A 1 251 ? -22.989 45.288 1.321 1.00 58.22 251 GLY A N 1
ATOM 1962 C CA . GLY A 1 251 ? -22.030 46.180 0.646 1.00 58.22 251 GLY A CA 1
ATOM 1963 C C . GLY A 1 251 ? -20.802 45.480 0.036 1.00 58.22 251 GLY A C 1
ATOM 1964 O O . GLY A 1 251 ? -20.063 46.099 -0.734 1.00 58.22 251 GLY A O 1
ATOM 1965 N N . ALA A 1 252 ? -20.618 44.181 0.290 1.00 57.25 252 ALA A N 1
ATOM 1966 C CA . ALA A 1 252 ? -19.524 43.363 -0.241 1.00 57.25 252 ALA A CA 1
ATOM 1967 C C . ALA A 1 252 ? -19.348 43.346 -1.773 1.00 57.25 252 ALA A C 1
ATOM 1969 O O . ALA A 1 252 ? -18.197 43.330 -2.217 1.00 57.25 252 ALA A O 1
ATOM 1970 N N . PRO A 1 253 ? -20.403 43.419 -2.613 1.00 57.62 253 PRO A N 1
ATOM 1971 C CA . PRO A 1 253 ? -20.223 43.390 -4.066 1.00 57.62 253 PRO A CA 1
ATOM 1972 C C . PRO A 1 253 ? -19.383 44.564 -4.588 1.00 57.62 253 PRO A C 1
ATOM 1974 O O . PRO A 1 253 ? -18.626 44.409 -5.546 1.00 57.62 253 PRO A O 1
ATOM 1977 N N . LEU A 1 254 ? -19.472 45.732 -3.938 1.00 57.44 254 LEU A N 1
ATOM 1978 C CA . LEU A 1 254 ? -18.738 46.931 -4.347 1.00 57.44 254 LEU A CA 1
ATOM 1979 C C . LEU A 1 254 ? -17.249 46.844 -3.966 1.00 57.44 254 LEU A C 1
ATOM 1981 O O . LEU A 1 254 ? -16.385 47.251 -4.740 1.00 57.44 254 LEU A O 1
ATOM 1985 N N . LEU A 1 255 ? -16.948 46.265 -2.798 1.00 57.47 255 LEU A N 1
ATOM 1986 C CA . LEU A 1 255 ? -15.583 46.025 -2.314 1.00 57.47 255 LEU A CA 1
ATOM 1987 C C . LEU A 1 255 ? -14.877 44.928 -3.119 1.00 57.47 255 LEU A C 1
ATOM 1989 O O . LEU A 1 255 ? -13.739 45.122 -3.539 1.00 57.47 255 LEU A O 1
ATOM 1993 N N . ILE A 1 256 ? -15.571 43.826 -3.416 1.00 62.75 256 ILE A N 1
ATOM 1994 C CA . ILE A 1 256 ? -15.049 42.749 -4.270 1.00 62.75 256 ILE A CA 1
ATOM 1995 C C . ILE A 1 256 ? -14.779 43.284 -5.684 1.00 62.75 256 ILE A C 1
ATOM 1997 O O . ILE A 1 256 ? -13.710 43.035 -6.242 1.00 62.75 256 ILE A O 1
ATOM 2001 N N . GLY A 1 257 ? -15.692 44.095 -6.233 1.00 61.59 257 GLY A N 1
ATOM 2002 C CA . GLY A 1 257 ? -15.499 44.756 -7.525 1.00 61.59 257 GLY A CA 1
ATOM 2003 C C . GLY A 1 257 ? -14.256 45.653 -7.563 1.00 61.59 257 GLY A C 1
ATOM 2004 O O . GLY A 1 257 ? -13.464 45.568 -8.500 1.00 61.59 257 GLY A O 1
ATOM 2005 N N . LEU A 1 258 ? -14.028 46.467 -6.526 1.00 63.47 258 LEU A N 1
ATOM 2006 C CA . LEU A 1 258 ? -12.846 47.334 -6.430 1.00 63.47 258 LEU A CA 1
ATOM 2007 C C . LEU A 1 258 ? -11.538 46.543 -6.255 1.00 63.47 258 LEU A C 1
ATOM 2009 O O . LEU A 1 258 ? -10.528 46.900 -6.863 1.00 63.47 258 LEU A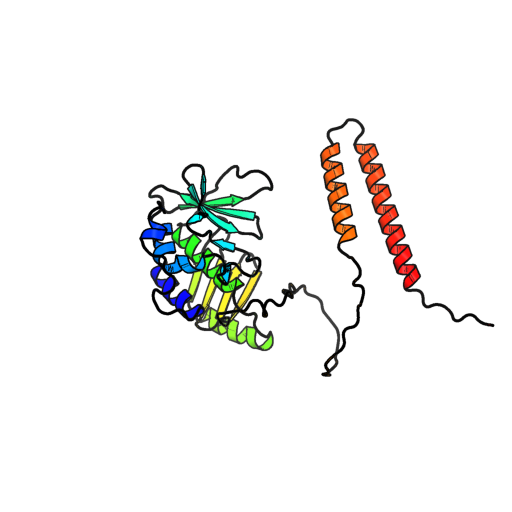 O 1
ATOM 2013 N N . CYS A 1 259 ? -11.551 45.449 -5.487 1.00 64.00 259 CYS A N 1
ATOM 2014 C CA . CYS A 1 259 ? -10.391 44.570 -5.320 1.00 64.00 259 CYS A CA 1
ATOM 2015 C C . CYS A 1 259 ? -10.006 43.861 -6.626 1.00 64.00 259 CYS A C 1
ATOM 2017 O O . CYS A 1 259 ? -8.822 43.807 -6.962 1.00 64.00 259 CYS A O 1
ATOM 2019 N N . LEU A 1 260 ? -10.985 43.378 -7.396 1.00 64.38 260 LEU A N 1
ATOM 2020 C CA . LEU A 1 260 ? -10.737 42.742 -8.692 1.00 64.38 260 LEU A CA 1
ATOM 2021 C C . LEU A 1 260 ? -10.185 43.739 -9.718 1.00 64.38 260 LEU A C 1
ATOM 2023 O O . LEU A 1 260 ? -9.226 43.425 -10.421 1.00 64.38 260 LEU A O 1
ATOM 2027 N N . ILE A 1 261 ? -10.715 44.967 -9.757 1.00 69.44 261 ILE A N 1
ATOM 2028 C CA . ILE A 1 261 ? -10.177 46.035 -10.614 1.00 69.44 261 ILE A CA 1
ATOM 2029 C C . ILE A 1 261 ? -8.728 46.364 -10.221 1.00 69.44 261 ILE A C 1
ATOM 2031 O O . ILE A 1 261 ? -7.866 46.473 -11.093 1.00 69.44 261 ILE A O 1
ATOM 2035 N N . GLY A 1 262 ? -8.430 46.458 -8.920 1.00 68.38 262 GLY A N 1
ATOM 2036 C CA . GLY A 1 262 ? -7.069 46.679 -8.422 1.00 68.38 262 GLY A CA 1
ATOM 2037 C C . GLY A 1 262 ? -6.096 45.560 -8.808 1.00 68.38 262 GLY A C 1
ATOM 2038 O O . GLY A 1 262 ? -4.983 45.843 -9.253 1.00 68.38 262 GLY A O 1
ATOM 2039 N N . ALA A 1 263 ? -6.524 44.298 -8.708 1.00 66.19 263 ALA A N 1
ATOM 2040 C CA . ALA A 1 263 ? -5.719 43.140 -9.094 1.00 66.19 263 ALA A CA 1
ATOM 2041 C C . ALA A 1 263 ? -5.432 43.110 -10.605 1.00 66.19 263 ALA A C 1
ATOM 2043 O O . ALA A 1 263 ? -4.294 42.869 -11.010 1.00 66.19 263 ALA A O 1
ATOM 2044 N N . VAL A 1 264 ? -6.427 43.431 -11.441 1.00 68.06 264 VAL A N 1
ATOM 2045 C CA . VAL A 1 264 ? -6.259 43.508 -12.901 1.00 68.06 264 VAL A CA 1
ATOM 2046 C C . VAL A 1 264 ? -5.315 44.649 -13.290 1.00 68.06 264 VAL A C 1
ATOM 2048 O O . VAL A 1 264 ? -4.409 44.439 -14.095 1.00 68.06 264 VAL A O 1
ATOM 2051 N N . ILE A 1 265 ? -5.453 45.834 -12.684 1.00 69.19 265 ILE A N 1
ATOM 2052 C CA . ILE A 1 265 ? -4.544 46.965 -12.937 1.00 69.19 265 ILE A CA 1
ATOM 2053 C C . ILE A 1 265 ? -3.113 46.623 -12.494 1.00 69.19 265 ILE A C 1
ATOM 2055 O O . ILE A 1 265 ? -2.164 46.906 -13.226 1.00 69.19 265 ILE A O 1
ATOM 2059 N N . GLY A 1 266 ? -2.946 45.975 -11.336 1.00 68.56 266 GLY A N 1
ATOM 2060 C CA . GLY A 1 266 ? -1.643 45.523 -10.844 1.00 68.56 266 GLY A CA 1
ATOM 2061 C C . GLY A 1 266 ? -0.984 44.499 -11.771 1.00 68.56 266 GLY A C 1
ATOM 2062 O O . GLY A 1 266 ? 0.196 44.633 -12.097 1.00 68.56 266 GLY A O 1
ATOM 2063 N N . ALA A 1 267 ? -1.756 43.529 -12.267 1.00 63.66 267 ALA A N 1
ATOM 2064 C CA . ALA A 1 267 ? -1.280 42.542 -13.231 1.00 63.66 267 ALA A CA 1
ATOM 2065 C C . ALA A 1 267 ? -0.884 43.195 -14.566 1.00 63.66 267 ALA A C 1
ATOM 2067 O O . ALA A 1 267 ? 0.199 42.924 -15.083 1.00 63.66 267 ALA A O 1
ATOM 2068 N N . MET A 1 268 ? -1.698 44.118 -15.092 1.00 62.38 268 MET A N 1
ATOM 2069 C CA . MET A 1 268 ? -1.372 44.851 -16.320 1.00 62.38 268 MET A CA 1
ATOM 2070 C C . MET A 1 268 ? -0.122 45.726 -16.159 1.00 62.38 268 MET A C 1
ATOM 2072 O O . MET A 1 268 ? 0.723 45.742 -17.051 1.00 62.38 268 MET A O 1
ATOM 2076 N N . ALA A 1 269 ? 0.051 46.405 -15.022 1.00 64.56 269 ALA A N 1
ATOM 2077 C CA . ALA A 1 269 ? 1.251 47.195 -14.746 1.00 64.56 269 ALA A CA 1
ATOM 2078 C C . ALA A 1 269 ? 2.515 46.321 -14.676 1.00 64.56 269 ALA A C 1
ATOM 2080 O O . ALA A 1 269 ? 3.565 46.714 -15.185 1.00 64.56 269 ALA A O 1
ATOM 2081 N N . MET A 1 270 ? 2.406 45.119 -14.104 1.00 63.78 270 MET A N 1
ATOM 2082 C CA . MET A 1 270 ? 3.509 44.161 -14.011 1.00 63.78 270 MET A CA 1
ATOM 2083 C C . MET A 1 270 ? 3.880 43.589 -15.390 1.00 63.78 270 MET A C 1
ATOM 2085 O O . MET A 1 270 ? 5.063 43.511 -15.714 1.00 63.78 270 MET A O 1
ATOM 2089 N N . VAL A 1 271 ? 2.886 43.300 -16.240 1.00 62.31 271 VAL A N 1
ATOM 2090 C CA . VAL A 1 271 ? 3.094 42.894 -17.643 1.00 62.31 271 VAL A CA 1
ATOM 2091 C C . VAL A 1 271 ? 3.713 44.026 -18.470 1.00 62.31 271 VAL A C 1
ATOM 2093 O O . VAL A 1 271 ? 4.620 43.791 -19.261 1.00 62.31 271 VAL A O 1
ATOM 2096 N N . MET A 1 272 ? 3.291 45.279 -18.277 1.00 59.62 272 MET A N 1
ATOM 2097 C CA . MET A 1 272 ? 3.904 46.423 -18.966 1.00 59.62 272 MET A CA 1
ATOM 2098 C C . MET A 1 272 ? 5.339 46.699 -18.490 1.00 59.62 272 MET A C 1
ATOM 2100 O O . MET A 1 272 ? 6.163 47.161 -19.282 1.00 59.62 272 MET A O 1
ATOM 2104 N N . ALA A 1 273 ? 5.659 46.409 -17.225 1.00 55.00 273 ALA A N 1
ATOM 2105 C CA . ALA A 1 273 ? 7.011 46.530 -16.684 1.00 55.00 273 ALA A CA 1
ATOM 2106 C C . ALA A 1 273 ? 7.958 45.471 -17.272 1.00 55.00 273 ALA A C 1
ATOM 2108 O O . ALA A 1 273 ? 9.039 45.823 -17.745 1.00 55.00 273 ALA A O 1
ATOM 2109 N N . THR A 1 274 ? 7.526 44.208 -17.351 1.00 56.50 274 THR A N 1
ATOM 2110 C CA . THR A 1 274 ? 8.316 43.134 -17.978 1.00 56.50 274 THR A CA 1
ATOM 2111 C C . THR A 1 274 ? 8.481 43.343 -19.485 1.00 56.50 274 THR A C 1
ATOM 2113 O O . THR A 1 274 ? 9.558 43.096 -20.027 1.00 56.50 274 THR A O 1
ATOM 2116 N N . HIS A 1 275 ? 7.479 43.908 -20.168 1.00 50.75 275 HIS A N 1
ATOM 2117 C CA . HIS A 1 275 ? 7.592 44.249 -21.590 1.00 50.75 275 HIS A CA 1
ATOM 2118 C C . HIS A 1 275 ? 8.536 45.437 -21.868 1.00 50.75 275 HIS A C 1
ATOM 2120 O O . HIS A 1 275 ? 9.104 45.529 -22.959 1.00 50.75 275 HIS A O 1
ATOM 2126 N N . ARG A 1 276 ? 8.730 46.341 -20.893 1.00 51.22 276 ARG A N 1
ATOM 2127 C CA . ARG A 1 276 ? 9.706 47.446 -20.965 1.00 51.22 276 ARG A CA 1
ATOM 2128 C C . ARG A 1 276 ? 11.145 46.978 -20.765 1.00 51.22 276 ARG A C 1
ATOM 2130 O O . ARG A 1 276 ? 12.042 47.558 -21.370 1.00 51.22 276 ARG A O 1
ATOM 2137 N N . GLU A 1 277 ? 11.371 45.941 -19.960 1.00 52.53 277 GLU A N 1
ATOM 2138 C CA . GLU A 1 277 ? 12.708 45.364 -19.751 1.00 52.53 277 GLU A CA 1
ATOM 2139 C C . GLU A 1 277 ? 13.210 44.554 -20.955 1.00 52.53 277 GLU A C 1
ATOM 2141 O O . GLU A 1 277 ? 14.418 44.436 -21.151 1.00 52.53 277 GLU A O 1
ATOM 2146 N N . GLN A 1 278 ? 12.305 44.059 -21.804 1.00 49.06 278 GLN A N 1
ATOM 2147 C CA . GLN A 1 278 ? 12.652 43.296 -23.008 1.00 49.06 278 GLN A CA 1
ATOM 2148 C C . GLN A 1 278 ? 12.847 44.148 -24.271 1.00 49.06 278 GLN A C 1
ATOM 2150 O O . GLN A 1 278 ? 13.202 43.608 -25.320 1.00 49.06 278 GLN A O 1
ATOM 2155 N N . GLN A 1 279 ? 12.659 45.471 -24.213 1.00 43.25 279 GLN A N 1
ATOM 2156 C CA . GLN A 1 279 ? 13.031 46.320 -25.344 1.00 43.25 279 GLN A CA 1
ATOM 2157 C C . GLN A 1 279 ? 14.556 46.518 -25.374 1.00 43.25 279 GLN A C 1
ATOM 2159 O O . GLN A 1 279 ? 15.124 47.048 -24.415 1.00 43.25 279 GLN A O 1
ATOM 2164 N N . PRO A 1 280 ? 15.248 46.140 -26.466 1.00 49.88 280 PRO A N 1
ATOM 2165 C CA . PRO A 1 280 ? 16.678 46.374 -26.587 1.00 49.88 280 PRO A CA 1
ATOM 2166 C C . PRO A 1 280 ? 16.941 47.879 -26.538 1.00 49.88 280 PRO A C 1
ATOM 2168 O O . PRO A 1 280 ? 16.356 48.653 -27.302 1.00 49.88 280 PRO A O 1
ATOM 2171 N N . ARG A 1 281 ? 17.824 48.301 -25.625 1.00 52.72 281 ARG A N 1
ATOM 2172 C CA . ARG A 1 281 ? 18.299 49.687 -25.561 1.00 52.72 281 ARG A CA 1
ATOM 2173 C C . ARG A 1 281 ? 18.850 50.053 -26.936 1.00 52.72 281 ARG A C 1
ATOM 2175 O O . ARG A 1 281 ? 19.860 49.496 -27.362 1.00 52.72 281 ARG A O 1
ATOM 2182 N N . ARG A 1 282 ? 18.188 50.983 -27.634 1.00 54.31 282 ARG A N 1
ATOM 2183 C CA . ARG A 1 282 ? 18.790 51.618 -28.809 1.00 54.31 282 ARG A CA 1
ATOM 2184 C C . ARG A 1 282 ? 20.119 52.238 -28.367 1.00 54.31 282 ARG A C 1
ATOM 2186 O O . ARG A 1 282 ? 20.131 52.910 -27.333 1.00 54.31 282 ARG A O 1
ATOM 2193 N N . PRO A 1 283 ? 21.215 52.027 -29.110 1.00 47.50 283 PRO A N 1
ATOM 2194 C CA . PRO A 1 283 ? 22.448 52.741 -28.839 1.00 47.50 283 PRO A CA 1
ATOM 2195 C C . PRO A 1 283 ? 22.168 54.239 -28.982 1.00 47.50 283 PRO A C 1
ATOM 2197 O O . PRO A 1 283 ? 21.540 54.673 -29.952 1.00 47.50 283 PRO A O 1
ATOM 2200 N N . SER A 1 284 ? 22.574 55.010 -27.977 1.00 44.56 284 SER A N 1
ATOM 2201 C CA . SER A 1 284 ? 22.592 56.465 -28.046 1.00 44.56 284 SER A CA 1
ATOM 2202 C C . SER A 1 284 ? 23.504 56.871 -29.199 1.00 44.56 284 SER A C 1
ATOM 2204 O O . SER A 1 284 ? 24.688 56.535 -29.184 1.00 44.56 284 SER A O 1
ATOM 2206 N N . LEU A 1 285 ? 22.942 57.548 -30.198 1.00 50.69 285 LEU A N 1
ATOM 2207 C CA . LEU A 1 285 ? 23.735 58.345 -31.123 1.00 50.69 285 LEU A CA 1
ATOM 2208 C C . LEU A 1 285 ? 24.288 59.537 -30.339 1.00 50.69 285 LEU A C 1
ATOM 2210 O O . LEU A 1 285 ? 23.538 60.189 -29.607 1.00 50.69 285 LEU A O 1
ATOM 2214 N N . GLU A 1 286 ? 25.597 59.732 -30.469 1.00 50.66 286 GLU A N 1
ATOM 2215 C CA . GLU A 1 286 ? 26.292 60.994 -30.199 1.00 50.66 286 GLU A CA 1
ATOM 2216 C C . GLU A 1 286 ? 25.643 62.171 -30.944 1.00 50.66 286 GLU A C 1
ATOM 2218 O O . GLU A 1 286 ? 25.101 61.953 -32.056 1.00 50.66 286 GLU A O 1
#

Nearest PDB structures (foldseek):
  3t0p-assembly1_B  TM=2.856E-01  e=1.929E-01  Agathobacter rectalis ATCC 33656
  4n95-assembly1_A  TM=2.441E-01  e=5.521E-01  Escherichia coli K-12
  4mjp-assembly1_B  TM=2.194E-01  e=3.668E-01  Escherichia coli K-12

Sequence (286 aa):
MDLEELTPLVEAWYEVPPGGLGLGDEKIATVENLTLRKFYAKLGQLTEIGTPWWSTGGQDEFLPVERLRQEDGLTIFGVENQGNFVIAASSDANTNAFASGIELDHVSTFTDVGAPLEEVIVTFVLREMVWTGRPFDRDAAADMERKARDGIHYRGRYVFRDEYDDLWLANDAILMEWSGHRLIVSKGAWRQTPENVTSDQGFGGSDDHNDGARGTQSLRRGTLLRPNFGAPLLIVSLAVSLALVFSHIDGAPLLIGLCLIGAVIGAMAMVMATHREQQPRRPSLE

pLDDT: mean 71.09, std 21.81, range [23.16, 96.62]

Solvent-accessible surface area (backbone atoms only — not comparable to full-atom values): 16872 Å² total; per-residue (Å²): 129,55,71,80,63,43,48,62,52,54,27,59,54,54,71,44,61,92,77,67,33,35,42,58,69,82,73,45,67,82,47,74,31,65,67,60,32,52,46,32,45,52,46,32,48,58,28,37,89,82,29,83,59,59,72,72,80,51,55,55,42,58,46,30,78,92,64,50,44,79,55,98,67,23,39,38,44,34,36,34,62,85,76,35,29,39,33,27,33,39,52,55,96,53,60,42,24,29,21,26,56,50,53,98,88,52,79,84,65,78,38,72,19,82,43,48,33,65,42,25,51,52,35,51,53,52,51,44,54,53,73,64,28,32,76,62,60,78,90,50,42,67,63,43,50,52,49,4,65,74,39,51,78,46,75,33,34,64,58,44,67,89,49,55,40,41,34,18,43,34,99,60,21,40,34,40,36,40,95,90,44,75,50,60,22,28,67,35,78,69,77,74,56,90,87,67,74,71,92,71,83,71,78,86,72,88,81,83,89,85,84,90,84,89,82,90,84,82,90,78,97,72,97,72,87,72,82,75,74,63,58,64,59,52,52,53,51,52,51,52,53,50,45,61,73,38,65,82,44,96,69,32,72,62,55,45,50,52,51,53,52,51,51,52,52,52,51,50,53,52,53,52,51,56,58,59,71,69,53,80,80,73,79,82,78,130

Radius of gyration: 25.27 Å; Cα contacts (8 Å, |Δi|>4): 379; chains: 1; bounding box: 56×75×53 Å

Foldseek 3Di:
DFPVVLLVQVCLLQVHPAQRQADDCVQLVPPLAPRVSVCNRRHLNCQDDPFLLNQFQHQKHFHHSVRWDDDPQWTFGMAGNPQGKTKTAHSDNQQWIWIFHCPPPDRDDTDTQLDGVRLQVSVRVVVSSLRSFAADDPVCVVVQVVQQQVADWDWGTHYHNPWIWIWRDHSFKIWIDTPNDIGMGGSDHNDDDSVPPDVDPDDDDDDDDDDDDDDDDDDDDDDDDDPCPPVLVVLVVVLVVVLVVCVPPVVSVVVNVVSVVVSVVVVVVVVVVVVVVPDPPDPDDD